Protein AF-A0A2J6R496-F1 (afdb_monomer)

pLDDT: mean 76.43, std 16.52, range [29.8, 94.88]

Solvent-accessible surface area (backbone atoms only — not comparable to full-atom values): 15730 Å² total; per-residue (Å²): 109,70,28,58,54,27,49,41,51,26,70,75,70,68,42,71,65,38,52,53,51,20,52,52,40,45,53,52,49,52,54,51,44,56,56,46,61,76,69,67,43,84,91,48,43,52,61,48,49,53,49,32,50,52,50,29,70,64,41,91,47,53,68,59,23,46,53,26,26,51,50,37,53,49,50,56,60,71,40,57,92,50,48,89,77,37,76,54,48,69,60,34,40,88,77,76,74,94,63,96,78,80,72,79,82,62,79,82,77,67,88,64,64,74,64,59,76,74,37,46,58,62,60,32,54,49,27,52,52,52,32,68,75,39,61,86,93,36,69,65,27,54,48,30,47,54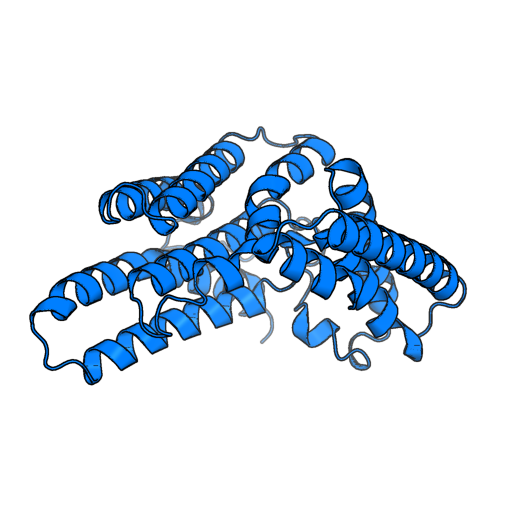,48,29,54,48,40,47,55,64,57,70,52,63,88,87,59,56,69,70,59,59,44,48,63,52,48,73,64,52,65,39,62,64,44,56,56,72,78,41,70,80,49,61,103,75,41,53,67,60,47,46,52,51,30,50,54,37,42,51,43,43,55,48,12,70,78,37,63,86,39,61,55,35,52,28,40,62,54,37,40,52,50,38,53,51,46,53,51,48,55,53,53,49,59,79,70,58,92,52,75,84,55,48,60,59,47,53,51,38,57,61,62,42,53,61,49,51,49,54,38,53,52,50,41,58,75,72,55,63,84,77,120

Radius of gyration: 19.88 Å; Cα contacts (8 Å, |Δi|>4): 252; chains: 1; bounding box: 53×40×53 Å

Sequence (277 aa):
MLGLGTAHLNCLVKLTELERLGARYCQTACIGLQNALVDFSPENSDAVLATSILLGWQARDKITYGKFAQGTAHVLSLMRPWNDESKLIELVGPVPPLSGRMKESLLMYSTISDESLSSLKPLSEALMKLQSELGDGTELRKAAHTFGVYVQNLRDLPPGSPLADQISLLFPVRTFLPMVPSRFLGMGTRDIWALVIMAYFHVILVATAAKFPETATSLFAVKRTEIILRIDNELHSINTKTSDAGKSWELEKGMAMMRLPMLYVVDYRFRYCVLKE

Organism: Hyaloscypha variabilis (strain UAMH 11265 / GT02V1 / F) (NCBI:txid1149755)

Secondary structure (DSSP, 8-state):
-HHHHHHHHHHHH--HHHHHHHHHHHHHHHHHHHHHHHT--HHHHHHHHHHHHHHHHH-SSHHHHHHHHHHHHHHHHHHGGGTTT-HHHHHH-PPPPS-S--SSGGGGS-SS-HHHHHSSHHHHHHHHHHHHHSPTT-HHHHHHHHHHHHHHHHHSSPTT--HHHHHHHHHHHHTTGGGHHHHHTTS-TT-HHHHHHHHHHHHHHHHHHHH-TTSTTSTTHHHHHHHHHHHHHHHHHHHHH---HHHHHHHHHHHHHHHHHHHHHHHHHHHHTGGG-

Foldseek 3Di:
DLLLVLLLVCVVPVDPVSVVVSVVVLVVLVVVLVVCVVVPDLVCLQVNLVSLVVSLLVDPDLVSVLVSFLVNLVSVVVCVVPCVSHPVSVQQDDQPPPDPPLPPPPPPDDPPDPVPLLQLVVLLVLLVVLLVVDDPPQPLNVLSVLLSVLSVCVNPDDPPPDPSVLSNSCPSLSVCVSVLCVSCVPPPPQPLSNLLSLLSSLLSLLSSCVVCSSGSSSTNNVVSLVSLVVSLVSLVVCVVVDPDPVCNVVSVVSNVSSPSSNVSSVVCCVSPVVVPD

Mean predicted aligned error: 9.67 Å

Nearest PDB structures (foldseek):
  8e0m-assembly3_G  TM=5.351E-01  e=1.305E+00  synthetic construct
  8e0m-assembly1_A  TM=5.562E-01  e=6.210E+00  synthetic construct
  8e12-assembly1_C  TM=4.827E-01  e=5.680E+00  synthetic construct

Structure (mmCIF, N/CA/C/O backbone):
data_AF-A0A2J6R496-F1
#
_entry.id   AF-A0A2J6R496-F1
#
loop_
_atom_site.group_PDB
_atom_site.id
_atom_site.type_symbol
_atom_site.label_atom_id
_atom_site.label_alt_id
_atom_site.label_comp_id
_atom_site.label_asym_id
_atom_site.label_entity_id
_atom_site.label_seq_id
_atom_site.pdbx_PDB_ins_code
_atom_site.Cartn_x
_atom_site.Cartn_y
_atom_site.Cartn_z
_atom_site.occupancy
_atom_site.B_iso_o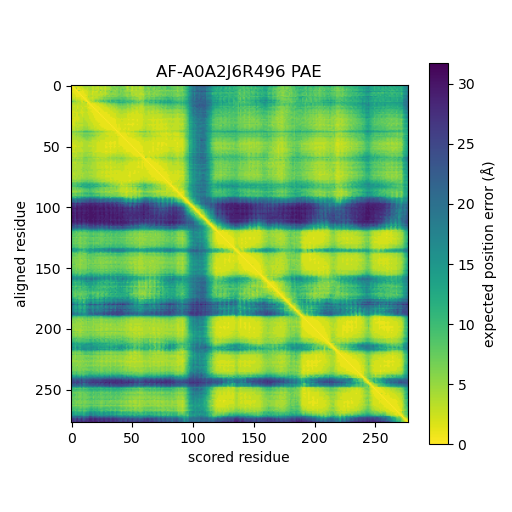r_equiv
_atom_site.auth_seq_id
_atom_site.auth_comp_id
_atom_site.auth_asym_id
_atom_site.auth_atom_id
_atom_site.pdbx_PDB_model_num
ATOM 1 N N . MET A 1 1 ? 13.388 -9.509 -4.519 1.00 75.44 1 MET A N 1
ATOM 2 C CA . MET A 1 1 ? 12.943 -10.332 -3.366 1.00 75.44 1 MET A CA 1
ATOM 3 C C . MET A 1 1 ? 13.825 -10.167 -2.128 1.00 75.44 1 MET A C 1
ATOM 5 O O . MET A 1 1 ? 13.313 -9.681 -1.128 1.00 75.44 1 MET A O 1
ATOM 9 N N . LEU A 1 2 ? 15.128 -10.492 -2.171 1.00 82.94 2 LEU A N 1
ATOM 10 C CA . LEU A 1 2 ? 16.013 -10.403 -0.990 1.00 82.94 2 LEU A CA 1
ATOM 11 C C . LEU A 1 2 ? 16.061 -9.006 -0.356 1.00 82.94 2 LEU A C 1
ATOM 13 O O . LEU A 1 2 ? 15.943 -8.888 0.859 1.00 82.94 2 LEU A O 1
ATOM 17 N N . GLY A 1 3 ? 16.116 -7.947 -1.171 1.00 81.00 3 GLY A N 1
ATOM 18 C CA . GLY A 1 3 ? 16.022 -6.571 -0.676 1.00 81.00 3 GLY A CA 1
ATOM 19 C C . GLY A 1 3 ? 14.771 -6.334 0.182 1.00 81.00 3 GLY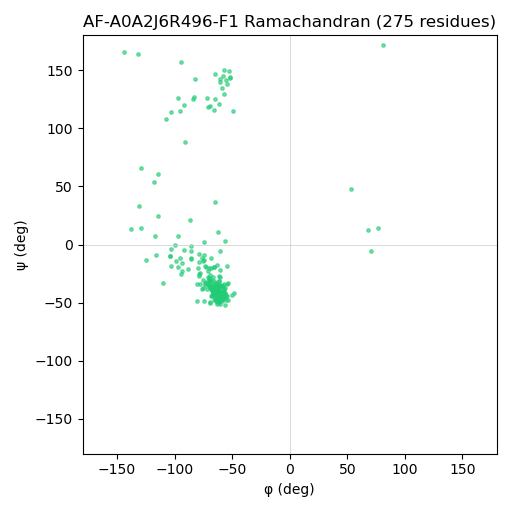 A C 1
ATOM 20 O O . GLY A 1 3 ? 14.875 -5.805 1.289 1.00 81.00 3 GLY A O 1
ATOM 21 N N . LEU A 1 4 ? 13.592 -6.759 -0.288 1.00 76.31 4 LEU A N 1
ATOM 22 C CA . LEU A 1 4 ? 12.337 -6.573 0.447 1.00 76.31 4 LEU A CA 1
ATOM 23 C C . LEU A 1 4 ? 12.355 -7.354 1.768 1.00 76.31 4 LEU A C 1
ATOM 25 O O . LEU A 1 4 ? 11.998 -6.803 2.806 1.00 76.31 4 LEU A O 1
ATOM 29 N N . GLY A 1 5 ? 12.835 -8.602 1.739 1.00 80.88 5 GLY A N 1
ATOM 30 C CA . GLY A 1 5 ? 12.995 -9.426 2.939 1.00 80.88 5 GLY A CA 1
ATOM 31 C C . GLY A 1 5 ? 13.913 -8.774 3.975 1.00 80.88 5 GLY A C 1
ATOM 32 O O . GLY A 1 5 ? 13.553 -8.678 5.145 1.00 80.88 5 GLY A O 1
ATOM 33 N N . THR A 1 6 ? 15.059 -8.234 3.546 1.00 82.31 6 THR A N 1
ATOM 34 C CA . THR A 1 6 ? 15.969 -7.507 4.447 1.00 82.31 6 THR A CA 1
ATOM 35 C C . THR A 1 6 ? 15.358 -6.223 5.001 1.00 82.31 6 THR A C 1
ATOM 37 O O . THR A 1 6 ? 15.543 -5.937 6.178 1.00 82.31 6 THR A O 1
ATOM 40 N N . ALA A 1 7 ? 14.581 -5.475 4.208 1.00 76.06 7 ALA A N 1
ATOM 41 C CA . ALA A 1 7 ? 13.889 -4.277 4.681 1.00 76.06 7 ALA A CA 1
ATOM 42 C C . ALA A 1 7 ? 12.824 -4.615 5.737 1.00 76.06 7 ALA A C 1
ATOM 44 O O . ALA A 1 7 ? 12.727 -3.935 6.758 1.00 76.06 7 ALA A O 1
ATOM 45 N N . HIS A 1 8 ? 12.074 -5.699 5.521 1.00 75.50 8 HIS A N 1
ATOM 46 C CA . HIS A 1 8 ? 11.103 -6.205 6.487 1.00 75.50 8 HIS A CA 1
ATOM 47 C C . HIS A 1 8 ? 11.779 -6.672 7.786 1.00 75.50 8 HIS A C 1
ATOM 49 O O . HIS A 1 8 ? 11.363 -6.293 8.876 1.00 75.50 8 HIS A O 1
ATOM 55 N N . LEU A 1 9 ? 12.869 -7.438 7.698 1.00 79.50 9 LEU A N 1
ATOM 56 C CA . LEU A 1 9 ? 13.628 -7.847 8.884 1.00 79.50 9 LEU A CA 1
ATOM 57 C C . LEU A 1 9 ? 14.254 -6.648 9.607 1.00 79.50 9 LEU A C 1
ATOM 59 O O . LEU A 1 9 ? 14.246 -6.595 10.835 1.00 79.50 9 LEU A O 1
ATOM 63 N N . ASN A 1 10 ? 14.740 -5.648 8.872 1.00 79.12 10 ASN A N 1
ATOM 64 C CA . ASN A 1 10 ? 15.302 -4.447 9.478 1.00 79.12 10 ASN A CA 1
ATOM 65 C C . ASN A 1 10 ? 14.246 -3.617 10.228 1.00 79.12 10 ASN A C 1
ATOM 67 O O . ASN A 1 10 ? 14.559 -3.016 11.250 1.00 79.12 10 ASN A O 1
ATOM 71 N N . CYS A 1 11 ? 12.985 -3.625 9.781 1.00 72.19 11 CYS A N 1
ATOM 72 C CA . CYS A 1 11 ? 11.876 -3.034 10.537 1.00 72.19 11 CYS A CA 1
ATOM 73 C C . CYS A 1 11 ? 11.730 -3.663 11.933 1.00 72.19 11 CYS A C 1
ATOM 75 O O . CYS A 1 11 ? 11.370 -2.967 12.882 1.00 72.19 11 CYS A O 1
ATOM 77 N N . LEU A 1 12 ? 11.984 -4.967 12.050 1.00 72.06 12 LEU A N 1
ATOM 78 C CA . LEU A 1 12 ? 11.840 -5.714 13.296 1.00 72.06 12 LEU A CA 1
ATOM 79 C C . LEU A 1 12 ? 13.047 -5.533 14.217 1.00 72.06 12 LEU A C 1
ATOM 81 O O . LEU A 1 12 ? 12.881 -5.253 15.400 1.00 72.06 12 LEU A O 1
ATOM 85 N N . VAL A 1 13 ? 14.255 -5.692 13.674 1.00 82.88 13 VAL A N 1
ATOM 86 C CA . VAL A 1 13 ? 15.476 -5.831 14.487 1.00 82.88 13 VAL A CA 1
ATOM 87 C C . VAL A 1 13 ? 16.311 -4.546 14.530 1.00 82.88 13 VAL A C 1
ATOM 89 O O . VAL A 1 13 ? 17.121 -4.376 15.434 1.00 82.88 13 VAL A O 1
ATOM 92 N N . LYS A 1 14 ? 16.097 -3.612 13.591 1.00 79.31 14 LYS A N 1
ATOM 93 C CA . LYS A 1 14 ? 16.806 -2.321 13.489 1.00 79.31 14 LYS A CA 1
ATOM 94 C C . LYS A 1 14 ? 18.337 -2.464 13.482 1.00 79.31 14 LYS A C 1
ATOM 96 O O . LYS A 1 14 ? 19.038 -1.761 14.204 1.00 79.31 14 LYS A O 1
ATOM 101 N N . LEU A 1 15 ? 18.855 -3.380 12.661 1.00 86.19 15 LEU A N 1
ATOM 102 C CA . LEU A 1 15 ? 20.292 -3.634 12.531 1.00 86.19 15 LEU A CA 1
ATOM 103 C C . LEU A 1 15 ? 20.876 -2.893 11.327 1.00 86.19 15 LEU A C 1
ATOM 105 O O . LEU A 1 15 ? 20.473 -3.128 10.187 1.00 86.19 15 LEU A O 1
ATOM 109 N N . THR A 1 16 ? 21.919 -2.097 11.559 1.00 87.06 16 THR A N 1
ATOM 110 C CA . THR A 1 16 ? 22.630 -1.348 10.509 1.00 87.06 16 THR A CA 1
ATOM 111 C C . THR A 1 16 ? 23.118 -2.243 9.363 1.00 87.06 16 THR A C 1
ATOM 113 O O . THR A 1 16 ? 23.086 -1.837 8.202 1.00 87.06 16 THR A O 1
ATOM 116 N N . GLU A 1 17 ? 23.511 -3.491 9.641 1.00 88.56 17 GLU A N 1
ATOM 117 C CA . GLU A 1 17 ? 23.962 -4.401 8.578 1.00 88.56 17 GLU A CA 1
ATOM 118 C C . GLU A 1 17 ? 22.836 -4.911 7.681 1.00 88.56 17 GLU A C 1
ATOM 120 O O . GLU A 1 17 ? 23.041 -5.064 6.477 1.00 88.56 17 GLU A O 1
ATOM 125 N N . LEU A 1 18 ? 21.623 -5.096 8.213 1.00 84.88 18 LEU A N 1
ATOM 126 C CA . LEU A 1 18 ? 20.458 -5.411 7.381 1.00 84.88 18 LEU A CA 1
ATOM 127 C C . LEU A 1 18 ? 20.088 -4.229 6.489 1.00 84.88 18 LEU A C 1
ATOM 129 O O . LEU A 1 18 ? 19.666 -4.420 5.348 1.00 84.88 18 LEU A O 1
ATOM 133 N N . GLU A 1 19 ? 20.288 -3.007 6.982 1.00 81.81 19 GLU A N 1
ATOM 134 C CA . GLU A 1 19 ? 20.093 -1.804 6.186 1.00 81.81 19 GLU A CA 1
ATOM 135 C C . GLU A 1 19 ? 21.067 -1.737 4.999 1.00 81.81 19 GLU A C 1
ATOM 137 O O . GLU A 1 19 ? 20.634 -1.519 3.861 1.00 81.81 19 GLU A O 1
ATOM 142 N N . ARG A 1 20 ? 22.364 -1.970 5.246 1.00 86.00 20 ARG A N 1
ATOM 143 C CA . ARG A 1 20 ? 23.395 -2.002 4.195 1.00 86.00 20 ARG A CA 1
ATOM 144 C C . ARG A 1 20 ? 23.158 -3.128 3.197 1.00 86.00 20 ARG A C 1
ATOM 146 O O . ARG A 1 20 ? 23.249 -2.913 1.988 1.00 86.00 20 ARG A O 1
ATOM 153 N N . LEU A 1 21 ? 22.818 -4.316 3.689 1.00 89.44 21 LEU A N 1
ATOM 154 C CA . LEU A 1 21 ? 22.539 -5.474 2.849 1.00 89.44 21 LEU A CA 1
ATOM 155 C C . LEU A 1 21 ? 21.319 -5.230 1.949 1.00 89.44 21 LEU A C 1
ATOM 157 O O . LEU A 1 21 ? 21.369 -5.502 0.749 1.00 89.44 21 LEU A O 1
ATOM 161 N N . GLY A 1 22 ? 20.257 -4.636 2.499 1.00 86.81 22 GLY A N 1
ATOM 162 C CA . GLY A 1 22 ? 19.084 -4.243 1.725 1.00 86.81 22 GLY A CA 1
ATOM 163 C C . GLY A 1 22 ? 19.410 -3.224 0.638 1.00 86.81 22 GLY A C 1
ATOM 164 O O . GLY A 1 22 ? 18.983 -3.401 -0.502 1.00 86.81 22 GLY A O 1
ATOM 165 N N . ALA A 1 23 ? 20.225 -2.210 0.948 1.00 84.94 23 ALA A N 1
ATOM 166 C CA . ALA A 1 23 ? 20.679 -1.235 -0.044 1.00 84.94 23 ALA A CA 1
ATOM 167 C C . ALA A 1 23 ? 21.465 -1.898 -1.191 1.00 84.94 23 ALA A C 1
ATOM 169 O O . ALA A 1 23 ? 21.205 -1.609 -2.361 1.00 84.94 23 ALA A O 1
ATOM 170 N N . ARG A 1 24 ? 22.358 -2.846 -0.878 1.00 90.56 24 ARG A N 1
ATOM 171 C CA . ARG A 1 24 ? 23.130 -3.600 -1.881 1.00 90.56 24 ARG A CA 1
ATOM 172 C C . ARG A 1 24 ? 22.237 -4.443 -2.794 1.00 90.56 24 ARG A C 1
ATOM 174 O O . ARG A 1 24 ? 22.443 -4.465 -4.011 1.00 90.56 24 ARG A O 1
ATOM 181 N N . TYR A 1 25 ? 21.226 -5.115 -2.240 1.00 91.56 25 TYR A N 1
ATOM 182 C CA . TYR A 1 25 ? 20.263 -5.863 -3.051 1.00 91.56 25 TYR A CA 1
ATOM 183 C C . TYR A 1 25 ? 19.410 -4.951 -3.931 1.00 91.56 25 TYR A C 1
ATOM 185 O O . TYR A 1 25 ? 19.176 -5.298 -5.087 1.00 91.56 25 TYR A O 1
ATOM 193 N N . CYS A 1 26 ? 18.991 -3.784 -3.432 1.00 88.06 26 CYS A N 1
ATOM 194 C CA . CYS A 1 26 ? 18.292 -2.794 -4.253 1.00 88.06 26 CYS A CA 1
ATOM 195 C C . CYS A 1 26 ? 19.165 -2.324 -5.420 1.00 88.06 26 CYS A C 1
ATOM 197 O O . CYS A 1 26 ? 18.698 -2.314 -6.551 1.00 88.06 26 CYS A O 1
ATOM 199 N N . GLN A 1 27 ? 20.440 -2.005 -5.177 1.00 90.31 27 GLN A N 1
ATOM 200 C CA . GLN A 1 27 ? 21.363 -1.595 -6.238 1.00 90.31 27 GLN A CA 1
ATOM 201 C C . GLN A 1 27 ? 21.529 -2.685 -7.305 1.00 90.31 27 GLN A C 1
ATOM 203 O O . GLN A 1 27 ? 21.443 -2.402 -8.497 1.00 90.31 27 GLN A O 1
ATOM 208 N N . THR A 1 28 ? 21.715 -3.934 -6.876 1.00 94.62 28 THR A N 1
ATOM 209 C CA . THR A 1 28 ? 21.844 -5.081 -7.789 1.00 94.62 28 THR A CA 1
ATOM 210 C C . THR A 1 28 ? 20.578 -5.262 -8.628 1.00 94.62 28 THR A C 1
ATOM 212 O O . THR A 1 28 ? 20.658 -5.452 -9.838 1.00 94.62 28 THR A O 1
ATOM 215 N N . ALA A 1 29 ? 19.403 -5.144 -8.004 1.00 94.00 29 ALA A N 1
ATOM 216 C CA . ALA A 1 29 ? 18.123 -5.223 -8.697 1.00 94.00 29 ALA A CA 1
ATOM 217 C C . ALA A 1 29 ? 17.904 -4.053 -9.672 1.00 94.00 29 ALA A C 1
ATOM 219 O O . ALA A 1 29 ? 17.370 -4.280 -10.750 1.00 94.00 29 ALA A O 1
ATOM 220 N N . CYS A 1 30 ? 18.351 -2.832 -9.352 1.00 91.88 30 CYS A N 1
ATOM 221 C CA . CYS A 1 30 ? 18.297 -1.696 -10.280 1.00 91.88 30 CYS A CA 1
ATOM 222 C C . CYS A 1 30 ? 19.129 -1.947 -11.543 1.00 91.88 30 CYS A C 1
ATOM 224 O O . CYS A 1 30 ? 18.650 -1.692 -12.643 1.00 91.88 30 CYS A O 1
ATOM 226 N N . ILE A 1 31 ? 20.354 -2.462 -11.390 1.00 94.19 31 ILE A N 1
ATOM 227 C CA . ILE A 1 31 ? 21.229 -2.794 -12.525 1.00 94.19 31 ILE A CA 1
ATOM 228 C C . ILE A 1 31 ? 20.602 -3.917 -13.358 1.00 94.19 31 ILE A C 1
ATOM 230 O O . ILE A 1 31 ? 20.511 -3.808 -14.577 1.00 94.19 31 ILE A O 1
ATOM 234 N N . GLY A 1 32 ? 20.113 -4.973 -12.700 1.00 94.62 32 GLY A N 1
ATOM 235 C CA . GLY A 1 32 ? 19.423 -6.073 -13.374 1.00 94.62 32 GLY A CA 1
ATOM 236 C C . GLY A 1 32 ? 18.186 -5.608 -14.145 1.00 94.62 32 GLY A C 1
ATOM 237 O O . GLY A 1 32 ? 17.998 -6.015 -15.285 1.00 94.62 32 GLY A O 1
ATOM 238 N N . LEU A 1 33 ? 17.389 -4.708 -13.559 1.00 94.88 33 LEU A N 1
ATOM 239 C CA . LEU A 1 33 ? 16.227 -4.111 -14.214 1.00 94.88 33 LEU A CA 1
ATOM 240 C C . LEU A 1 33 ? 16.631 -3.305 -15.453 1.00 94.88 33 LEU A C 1
ATOM 242 O O . LEU A 1 33 ? 16.021 -3.469 -16.501 1.00 94.88 33 LEU A O 1
ATOM 246 N N . GLN A 1 34 ? 17.664 -2.463 -15.353 1.00 93.56 34 GLN A N 1
ATOM 247 C CA . GLN A 1 34 ? 18.156 -1.683 -16.493 1.00 93.56 34 GLN A CA 1
ATOM 248 C C . GLN A 1 34 ? 18.628 -2.581 -17.638 1.00 93.56 34 GLN A C 1
ATOM 250 O O . GLN A 1 34 ? 18.274 -2.327 -18.782 1.00 93.56 34 GLN A O 1
ATOM 255 N N . ASN A 1 35 ? 19.364 -3.650 -17.331 1.00 94.44 35 ASN A N 1
ATOM 256 C CA . ASN A 1 35 ? 19.830 -4.598 -18.343 1.00 94.44 35 ASN A CA 1
ATOM 257 C C . ASN A 1 35 ? 18.667 -5.365 -18.989 1.00 94.44 35 ASN A C 1
ATOM 259 O O . ASN A 1 35 ? 18.632 -5.501 -20.206 1.00 94.44 35 ASN A O 1
ATOM 263 N N . ALA A 1 36 ? 17.699 -5.829 -18.194 1.00 94.69 36 ALA A N 1
ATOM 264 C CA . ALA A 1 36 ? 16.535 -6.555 -18.702 1.00 94.69 36 ALA A CA 1
ATOM 265 C C . ALA A 1 36 ? 15.614 -5.677 -19.568 1.00 94.69 36 ALA A C 1
ATOM 267 O O . ALA A 1 36 ? 14.952 -6.184 -20.464 1.00 94.69 36 ALA A O 1
ATOM 268 N N . LEU A 1 37 ? 15.590 -4.360 -19.334 1.00 93.50 37 LEU A N 1
ATOM 269 C CA . LEU A 1 37 ? 14.845 -3.416 -20.171 1.00 93.50 37 LEU A CA 1
ATOM 270 C C . LEU A 1 37 ? 15.465 -3.217 -21.564 1.00 93.50 37 LEU A C 1
ATOM 272 O O . LEU A 1 37 ? 14.749 -2.806 -22.471 1.00 93.50 37 LEU A O 1
ATOM 276 N N . VAL A 1 38 ? 16.767 -3.483 -21.745 1.00 93.56 38 VAL A N 1
ATOM 277 C CA . VAL A 1 38 ? 17.427 -3.392 -23.064 1.00 93.56 38 VAL A CA 1
ATOM 278 C C . VAL A 1 38 ? 16.953 -4.507 -23.997 1.00 93.56 38 VAL A C 1
ATOM 280 O O . VAL A 1 38 ? 16.798 -4.271 -25.190 1.00 93.56 38 VAL A O 1
ATOM 283 N N . ASP A 1 39 ? 16.697 -5.692 -23.445 1.00 92.81 39 ASP A N 1
ATOM 284 C CA . ASP A 1 39 ? 16.220 -6.878 -24.164 1.00 92.81 39 ASP A CA 1
ATOM 285 C C . ASP A 1 39 ? 14.835 -7.285 -23.638 1.00 92.81 39 ASP A C 1
ATOM 287 O O . ASP A 1 39 ? 14.627 -8.383 -23.126 1.00 92.81 39 ASP A O 1
ATOM 291 N N . PHE A 1 40 ? 13.900 -6.332 -23.635 1.00 94.69 40 PHE A N 1
ATOM 292 C CA . PHE A 1 40 ? 12.565 -6.540 -23.077 1.00 94.69 40 PHE A CA 1
ATOM 293 C C . PHE A 1 40 ? 11.730 -7.470 -23.966 1.00 94.69 40 PHE A C 1
ATOM 295 O O . PHE A 1 40 ? 11.545 -7.198 -25.153 1.00 94.69 40 PHE A O 1
ATOM 302 N N . SER A 1 41 ? 11.190 -8.540 -23.380 1.00 93.81 41 SER A N 1
ATOM 303 C CA . SER A 1 41 ? 10.491 -9.610 -24.097 1.00 93.81 41 SER A CA 1
ATOM 304 C C . SER A 1 41 ? 9.309 -10.156 -23.275 1.00 93.81 41 SER A C 1
ATOM 306 O O . SER A 1 41 ? 9.238 -9.898 -22.066 1.00 93.81 41 SER A O 1
ATOM 308 N N . PRO A 1 42 ? 8.377 -10.923 -23.875 1.00 91.69 42 PRO A N 1
ATOM 309 C CA . PRO A 1 42 ? 7.281 -11.529 -23.117 1.00 91.69 42 PRO A CA 1
ATOM 310 C C . PRO A 1 42 ? 7.788 -12.501 -22.036 1.00 91.69 42 PRO A C 1
ATOM 312 O O . PRO A 1 42 ? 7.214 -12.600 -20.955 1.00 91.69 42 PRO A O 1
ATOM 315 N N . GLU A 1 43 ? 8.920 -13.174 -22.261 1.00 92.50 43 GLU A N 1
ATOM 316 C CA . GLU A 1 43 ? 9.481 -14.139 -21.310 1.00 92.50 43 GLU A CA 1
ATOM 317 C C . GLU A 1 43 ? 10.021 -13.473 -20.037 1.00 92.50 43 GLU A C 1
ATOM 319 O O . GLU A 1 43 ? 9.998 -14.075 -18.959 1.00 92.50 43 GLU A O 1
ATOM 324 N N . ASN A 1 44 ? 10.520 -12.235 -20.140 1.00 93.62 44 ASN A N 1
ATOM 325 C CA . ASN A 1 44 ? 11.073 -11.497 -19.003 1.00 93.62 44 ASN A CA 1
ATOM 326 C C . ASN A 1 44 ? 10.139 -10.413 -18.445 1.00 93.62 44 ASN A C 1
ATOM 328 O O . ASN A 1 44 ? 10.446 -9.827 -17.399 1.00 93.62 44 ASN A O 1
ATOM 332 N N . SER A 1 45 ? 8.983 -10.183 -19.075 1.00 92.50 45 SER A N 1
ATOM 333 C CA . SER A 1 45 ? 8.099 -9.066 -18.749 1.00 92.50 45 SER A CA 1
ATOM 334 C C . SER A 1 45 ? 7.599 -9.094 -17.308 1.00 92.50 45 SER A C 1
ATOM 336 O O . SER A 1 45 ? 7.605 -8.067 -16.627 1.00 92.50 45 SER A O 1
ATOM 338 N N . ASP A 1 46 ? 7.238 -10.275 -16.800 1.00 92.62 46 ASP A N 1
ATOM 339 C CA . ASP A 1 46 ? 6.786 -10.440 -15.416 1.00 92.62 46 ASP A CA 1
ATOM 340 C C . ASP A 1 46 ? 7.914 -10.147 -14.419 1.00 92.62 46 ASP A C 1
ATOM 342 O O . ASP A 1 46 ? 7.716 -9.466 -13.410 1.00 92.62 46 ASP A O 1
ATOM 346 N N . ALA A 1 47 ? 9.133 -10.604 -14.710 1.00 93.25 47 ALA A N 1
ATOM 347 C CA . ALA A 1 47 ? 10.284 -10.338 -13.854 1.00 93.25 47 ALA A CA 1
ATOM 348 C C . ALA A 1 47 ? 10.611 -8.837 -13.802 1.00 93.25 47 ALA A C 1
ATOM 350 O O . ALA A 1 47 ? 10.877 -8.297 -12.721 1.00 93.25 47 ALA A O 1
ATOM 351 N N . VAL A 1 48 ? 10.545 -8.154 -14.948 1.00 94.06 48 VAL A N 1
ATOM 352 C CA . VAL A 1 48 ? 10.746 -6.704 -15.071 1.00 94.06 48 VAL A CA 1
ATOM 353 C C . VAL A 1 48 ? 9.659 -5.942 -14.312 1.00 94.06 48 VAL A C 1
ATOM 355 O O . VAL A 1 48 ? 9.978 -5.087 -13.479 1.00 94.06 48 VAL A O 1
ATOM 358 N N . LEU A 1 49 ? 8.385 -6.292 -14.519 1.00 90.94 49 LEU A N 1
ATOM 359 C CA . LEU A 1 49 ? 7.250 -5.661 -13.848 1.00 90.94 49 LEU A CA 1
ATOM 360 C C . LEU A 1 49 ? 7.324 -5.831 -12.325 1.00 90.94 49 LEU A C 1
ATOM 362 O O . LEU A 1 49 ? 7.266 -4.841 -11.589 1.00 90.94 49 LEU A O 1
ATOM 366 N N . ALA A 1 50 ? 7.516 -7.063 -11.842 1.00 90.62 50 ALA A N 1
ATOM 367 C CA . ALA A 1 50 ? 7.668 -7.339 -10.415 1.00 90.62 50 ALA A CA 1
ATOM 368 C C . ALA A 1 50 ? 8.833 -6.550 -9.815 1.00 90.62 50 ALA A C 1
ATOM 370 O O . ALA A 1 50 ? 8.693 -5.944 -8.752 1.00 90.62 50 ALA A O 1
ATOM 371 N N . THR A 1 51 ? 9.983 -6.530 -10.491 1.00 92.19 51 THR A N 1
ATOM 372 C CA . THR A 1 51 ? 11.173 -5.830 -9.998 1.00 92.19 51 THR A CA 1
ATOM 373 C C . THR A 1 51 ? 10.938 -4.323 -9.914 1.00 92.19 51 THR A C 1
ATOM 375 O O . THR A 1 51 ? 11.274 -3.721 -8.893 1.00 92.19 51 THR A O 1
ATOM 378 N N . SER A 1 52 ? 10.299 -3.722 -10.921 1.00 90.25 52 SER A N 1
ATOM 379 C CA . SER A 1 52 ? 9.947 -2.297 -10.930 1.00 90.25 52 SER A CA 1
ATOM 380 C C . SER A 1 52 ? 9.008 -1.917 -9.775 1.00 90.25 52 SER A C 1
ATOM 382 O O . SER A 1 52 ? 9.272 -0.955 -9.046 1.00 90.25 52 SER A O 1
ATOM 384 N N . ILE A 1 53 ? 7.957 -2.712 -9.537 1.00 85.69 53 ILE A N 1
ATOM 385 C CA . ILE A 1 53 ? 7.014 -2.506 -8.425 1.00 85.69 53 ILE A CA 1
ATOM 386 C C . ILE A 1 53 ? 7.729 -2.624 -7.073 1.00 85.69 53 ILE A C 1
ATOM 388 O O . ILE A 1 53 ? 7.591 -1.749 -6.212 1.00 85.69 53 ILE A O 1
ATOM 392 N N . LEU A 1 54 ? 8.518 -3.687 -6.887 1.00 86.12 54 LEU A N 1
ATOM 393 C CA . LEU A 1 54 ? 9.235 -3.948 -5.638 1.00 86.12 54 LEU A CA 1
ATOM 394 C C . LEU A 1 54 ? 10.239 -2.837 -5.315 1.00 86.12 54 LEU A C 1
ATOM 396 O O . LEU A 1 54 ? 10.276 -2.361 -4.181 1.00 86.12 54 LEU A O 1
ATOM 400 N N . LEU A 1 55 ? 11.017 -2.383 -6.299 1.00 87.31 55 LEU A N 1
ATOM 401 C CA . LEU A 1 55 ? 11.947 -1.267 -6.117 1.00 87.31 55 LEU A CA 1
ATOM 402 C C . LEU A 1 55 ? 11.213 0.040 -5.790 1.00 87.31 55 LEU A C 1
ATOM 404 O O . LEU A 1 55 ? 11.655 0.786 -4.913 1.00 87.31 55 LEU A O 1
ATOM 408 N N . GLY A 1 56 ? 10.048 0.276 -6.401 1.00 83.25 56 GLY A N 1
ATOM 409 C CA . GLY A 1 56 ? 9.159 1.377 -6.031 1.00 83.25 56 GLY A CA 1
ATOM 410 C C . GLY A 1 56 ? 8.731 1.317 -4.561 1.00 83.25 56 GLY A C 1
ATOM 411 O O . GLY A 1 56 ? 8.820 2.315 -3.841 1.00 83.25 56 GLY A O 1
ATOM 412 N N . TRP A 1 57 ? 8.335 0.147 -4.056 1.00 80.06 57 TRP A N 1
ATOM 413 C CA . TRP A 1 57 ? 8.007 -0.023 -2.633 1.00 80.06 57 TRP A CA 1
ATOM 414 C C . TRP A 1 57 ? 9.202 0.217 -1.710 1.00 80.06 57 TRP A C 1
ATOM 416 O O . TRP A 1 57 ? 9.028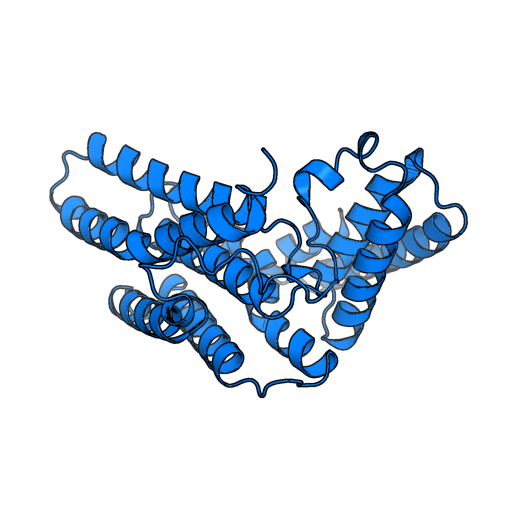 0.754 -0.617 1.00 80.06 57 TRP A O 1
ATOM 426 N N . GLN A 1 58 ? 10.410 -0.125 -2.154 1.00 80.94 58 GLN A N 1
ATOM 427 C CA . GLN A 1 58 ? 11.634 0.024 -1.369 1.00 80.94 58 GLN A CA 1
ATOM 428 C C . GLN A 1 58 ? 12.298 1.406 -1.461 1.00 80.94 58 GLN A C 1
ATOM 430 O O . GLN A 1 58 ? 13.210 1.682 -0.678 1.00 80.94 58 GLN A O 1
ATOM 435 N N . ALA A 1 59 ? 11.883 2.275 -2.389 1.00 81.62 59 ALA A N 1
ATOM 436 C CA . ALA A 1 59 ? 12.466 3.610 -2.530 1.00 81.62 59 ALA A CA 1
ATOM 437 C C . ALA A 1 59 ? 12.391 4.384 -1.199 1.00 81.62 59 ALA A C 1
ATOM 439 O O . ALA A 1 59 ? 11.406 4.277 -0.477 1.00 81.62 59 ALA A O 1
ATOM 440 N N . ARG A 1 60 ? 13.404 5.167 -0.830 1.00 77.38 60 ARG A N 1
ATOM 441 C CA . ARG A 1 60 ? 13.429 5.857 0.482 1.00 77.38 60 ARG A CA 1
ATOM 442 C C . ARG A 1 60 ? 12.986 7.307 0.420 1.00 77.38 60 ARG A C 1
ATOM 444 O O . ARG A 1 60 ? 12.674 7.897 1.445 1.00 77.38 60 ARG A O 1
ATOM 451 N N . ASP A 1 61 ? 12.913 7.847 -0.782 1.00 78.06 61 ASP A N 1
ATOM 452 C CA . ASP A 1 61 ? 12.528 9.216 -1.050 1.00 78.06 61 ASP A CA 1
ATOM 453 C C . ASP A 1 61 ? 11.476 9.273 -2.162 1.00 78.06 61 ASP A C 1
ATOM 455 O O . ASP A 1 61 ? 11.229 8.316 -2.906 1.00 78.06 61 ASP A O 1
ATOM 459 N N . LYS A 1 62 ? 10.833 10.431 -2.237 1.00 72.75 62 LYS A N 1
ATOM 460 C CA . LYS A 1 62 ? 9.701 10.705 -3.118 1.00 72.75 62 LYS A CA 1
ATOM 461 C C . LYS A 1 62 ? 10.121 10.745 -4.592 1.00 72.75 62 LYS A C 1
ATOM 463 O O . LYS A 1 62 ? 9.368 10.294 -5.448 1.00 72.75 62 LYS A O 1
ATOM 468 N N . ILE A 1 63 ? 11.329 11.233 -4.886 1.00 78.19 63 ILE A N 1
ATOM 469 C CA . ILE A 1 63 ? 11.841 11.375 -6.256 1.00 78.19 63 ILE A CA 1
ATOM 470 C C . ILE A 1 63 ? 12.108 9.989 -6.845 1.00 78.19 63 ILE A C 1
ATOM 472 O O . ILE A 1 63 ? 11.632 9.668 -7.933 1.00 78.19 63 ILE A O 1
ATOM 476 N N . THR A 1 64 ? 12.826 9.143 -6.108 1.00 81.94 64 THR A N 1
ATOM 477 C CA . THR A 1 64 ? 13.126 7.767 -6.513 1.00 81.94 64 THR A CA 1
ATOM 478 C C . THR A 1 64 ? 11.849 6.948 -6.679 1.00 81.94 64 THR A C 1
ATOM 480 O O . THR A 1 64 ? 11.708 6.233 -7.670 1.00 81.94 64 THR A O 1
ATOM 483 N N . TYR A 1 65 ? 10.881 7.091 -5.766 1.00 80.44 65 TYR A N 1
ATOM 484 C CA . TYR A 1 65 ? 9.570 6.460 -5.925 1.00 80.44 65 TYR A CA 1
ATOM 485 C C . TYR A 1 65 ? 8.881 6.904 -7.220 1.00 80.44 65 TYR A C 1
ATOM 487 O O . TYR A 1 65 ? 8.390 6.060 -7.963 1.00 80.44 65 TYR A O 1
ATOM 495 N N . GLY A 1 66 ? 8.872 8.208 -7.512 1.00 75.81 66 GLY A N 1
ATOM 496 C CA . GLY A 1 66 ? 8.263 8.748 -8.726 1.00 75.81 66 GLY A CA 1
ATOM 497 C C . GLY A 1 66 ? 8.833 8.146 -10.003 1.00 75.81 66 GLY A C 1
ATOM 498 O O . GLY A 1 66 ? 8.075 7.735 -10.879 1.00 75.81 66 GLY A O 1
ATOM 499 N N . LYS A 1 67 ? 10.162 8.003 -10.068 1.00 81.56 67 LYS A N 1
ATOM 500 C CA . LYS A 1 67 ? 10.848 7.346 -11.189 1.00 81.56 67 LYS A CA 1
ATOM 501 C C . LYS A 1 67 ? 10.399 5.894 -11.363 1.00 81.56 67 LYS A C 1
ATOM 503 O O . LYS A 1 67 ? 10.099 5.486 -12.479 1.00 81.56 67 LYS A O 1
ATOM 508 N N . PHE A 1 68 ? 10.300 5.125 -10.276 1.00 85.00 68 PHE A N 1
ATOM 509 C CA . PHE A 1 68 ? 9.809 3.744 -10.347 1.00 85.00 68 PHE A CA 1
ATOM 510 C C . PHE A 1 68 ? 8.321 3.656 -10.683 1.00 85.00 68 PHE A C 1
ATOM 512 O O . PHE A 1 68 ? 7.924 2.755 -11.415 1.00 85.00 68 PHE A O 1
ATOM 519 N N . ALA A 1 69 ? 7.490 4.578 -10.194 1.00 77.69 69 ALA A N 1
ATOM 520 C CA . ALA A 1 69 ? 6.072 4.618 -10.540 1.00 77.69 69 ALA A CA 1
ATOM 521 C C . ALA A 1 69 ? 5.879 4.872 -12.044 1.00 77.69 69 ALA A C 1
ATOM 523 O O . ALA A 1 69 ? 5.160 4.121 -12.699 1.00 77.69 69 ALA A O 1
ATOM 524 N N . GLN A 1 70 ? 6.590 5.858 -12.602 1.00 76.88 70 GLN A N 1
ATOM 525 C CA . GLN A 1 70 ? 6.591 6.142 -14.040 1.00 76.88 70 GLN A CA 1
ATOM 526 C C . GLN A 1 70 ? 7.159 4.977 -14.857 1.00 76.88 70 GLN A C 1
ATOM 528 O O . GLN A 1 70 ? 6.546 4.559 -15.835 1.00 76.88 70 GLN A O 1
A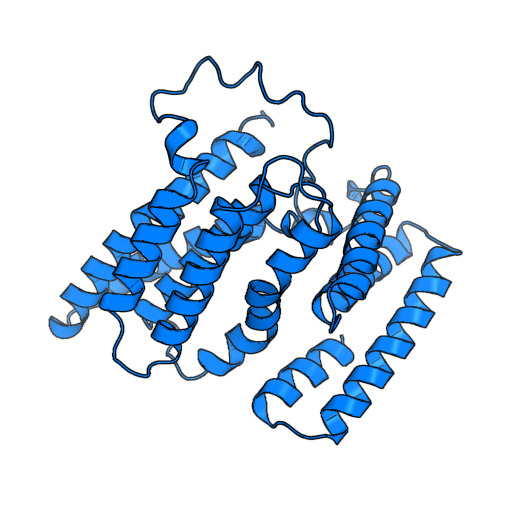TOM 533 N N . GLY A 1 71 ? 8.292 4.407 -14.433 1.00 82.56 71 GLY A N 1
ATOM 534 C CA . GLY A 1 71 ? 8.891 3.240 -15.084 1.00 82.56 71 GLY A CA 1
ATOM 535 C C . GLY A 1 71 ? 7.952 2.033 -15.093 1.00 82.56 71 GLY A C 1
ATOM 536 O O . GLY A 1 71 ? 7.800 1.380 -16.118 1.00 82.56 71 GLY A O 1
ATOM 537 N N . THR A 1 72 ? 7.239 1.791 -13.992 1.00 86.00 72 THR A N 1
ATOM 538 C CA . THR A 1 72 ? 6.240 0.716 -13.893 1.00 86.00 72 THR A CA 1
ATOM 539 C C . THR A 1 72 ? 5.069 0.954 -14.846 1.00 86.00 72 THR A C 1
ATOM 541 O O . THR A 1 72 ? 4.659 0.032 -15.546 1.00 86.00 72 THR A O 1
ATOM 544 N N . ALA A 1 73 ? 4.548 2.184 -14.914 1.00 79.44 73 ALA A N 1
ATOM 545 C CA . ALA A 1 73 ? 3.493 2.541 -15.862 1.00 79.44 73 ALA A CA 1
ATOM 546 C C . ALA A 1 73 ? 3.951 2.354 -17.320 1.00 79.44 73 ALA A C 1
ATOM 548 O O . ALA A 1 73 ? 3.191 1.857 -18.150 1.00 79.44 73 ALA A O 1
ATOM 549 N N . HIS A 1 74 ? 5.207 2.692 -17.621 1.00 82.56 74 HIS A N 1
ATOM 550 C CA . HIS A 1 74 ? 5.789 2.480 -18.940 1.00 82.56 74 HIS A CA 1
ATOM 551 C C . HIS A 1 74 ? 5.924 0.990 -19.280 1.00 82.56 74 HIS A C 1
ATOM 553 O O . HIS A 1 74 ? 5.457 0.576 -20.339 1.00 82.56 74 HIS A O 1
ATOM 559 N N . VAL A 1 75 ? 6.456 0.169 -18.370 1.00 88.19 75 VAL A N 1
ATOM 560 C CA . VAL A 1 75 ? 6.527 -1.293 -18.544 1.00 88.19 75 VAL A CA 1
ATOM 561 C C . VAL A 1 75 ? 5.137 -1.872 -18.809 1.00 88.19 75 VAL A C 1
ATOM 563 O O . VAL A 1 75 ? 4.956 -2.580 -19.791 1.00 88.19 75 VAL A O 1
ATOM 566 N N . LEU A 1 76 ? 4.125 -1.496 -18.021 1.00 85.62 76 LEU A N 1
ATOM 567 C CA . LEU A 1 76 ? 2.739 -1.929 -18.248 1.00 85.62 76 LEU A CA 1
ATOM 568 C C . LEU A 1 76 ? 2.202 -1.507 -19.622 1.00 85.62 76 LEU A C 1
ATOM 570 O O . LEU A 1 76 ? 1.426 -2.239 -20.229 1.00 85.62 76 LEU A O 1
ATOM 574 N N . SER A 1 77 ? 2.601 -0.337 -20.131 1.00 83.75 77 SER A N 1
ATOM 575 C CA . SER A 1 77 ? 2.212 0.098 -21.476 1.00 83.75 77 SER A CA 1
ATOM 576 C C . SER A 1 77 ? 2.861 -0.744 -22.578 1.00 83.75 77 SER A C 1
ATOM 578 O O . SER A 1 77 ? 2.181 -1.076 -23.547 1.00 83.75 77 SER A O 1
ATOM 580 N N . LEU A 1 78 ? 4.128 -1.137 -22.398 1.00 87.12 78 LEU A N 1
ATOM 581 C CA . LEU A 1 78 ? 4.849 -2.025 -23.311 1.00 87.12 78 LEU A CA 1
ATOM 582 C C . LEU A 1 78 ? 4.309 -3.453 -23.258 1.00 87.12 78 LEU A C 1
ATOM 584 O O . LEU A 1 78 ? 4.337 -4.139 -24.270 1.00 87.12 78 LEU A O 1
ATOM 588 N N . MET A 1 79 ? 3.786 -3.881 -22.105 1.00 89.25 79 MET A N 1
ATOM 589 C CA . MET A 1 79 ? 3.226 -5.222 -21.936 1.00 89.25 79 MET A CA 1
ATOM 590 C C . MET A 1 79 ? 1.863 -5.430 -22.597 1.00 89.25 79 MET A C 1
ATOM 592 O O . MET A 1 79 ? 1.439 -6.570 -22.759 1.00 89.25 79 MET A O 1
ATOM 596 N N . ARG A 1 80 ? 1.182 -4.352 -23.010 1.00 85.62 80 ARG A N 1
ATOM 597 C CA . ARG A 1 80 ? -0.174 -4.420 -23.582 1.00 85.62 80 ARG A CA 1
ATOM 598 C C . ARG A 1 80 ? -0.376 -5.473 -24.680 1.00 85.62 80 ARG A C 1
ATOM 600 O O . ARG A 1 80 ? -1.437 -6.093 -24.649 1.00 85.62 80 ARG A O 1
ATOM 607 N N . PRO A 1 81 ? 0.553 -5.672 -25.637 1.00 87.75 81 PRO A N 1
ATOM 608 C CA . PRO A 1 81 ? 0.378 -6.644 -26.716 1.00 87.75 81 PRO A CA 1
ATOM 609 C C . PRO A 1 81 ? 0.347 -8.109 -26.264 1.00 87.75 81 PRO A C 1
ATOM 611 O O . PRO A 1 81 ? -0.139 -8.934 -27.023 1.00 87.75 81 PRO A O 1
ATOM 614 N N . TRP A 1 82 ? 0.854 -8.417 -25.068 1.00 86.31 82 TRP A N 1
ATOM 615 C CA . TRP A 1 82 ? 0.993 -9.777 -24.531 1.00 86.31 82 TRP A CA 1
ATOM 616 C C . TRP A 1 82 ? 0.434 -9.882 -23.102 1.00 86.31 82 TRP A C 1
ATOM 618 O O . TRP A 1 82 ? 0.946 -10.603 -22.244 1.00 86.31 82 TRP A O 1
ATOM 628 N N . ASN A 1 83 ? -0.615 -9.106 -22.807 1.00 82.69 83 ASN A N 1
ATOM 629 C CA . ASN A 1 83 ? -1.243 -9.075 -21.483 1.00 82.69 83 ASN A CA 1
ATOM 630 C C . ASN A 1 83 ? -1.725 -10.460 -21.019 1.00 82.69 83 ASN A C 1
ATOM 632 O O . ASN A 1 83 ? -1.715 -10.755 -19.829 1.00 82.69 83 ASN A O 1
ATOM 636 N N . ASP A 1 84 ? -2.173 -11.267 -21.968 1.00 83.25 84 ASP A N 1
ATOM 637 C CA . ASP A 1 84 ? -2.693 -12.622 -21.841 1.00 83.25 84 ASP A CA 1
ATOM 638 C C . ASP A 1 84 ? -1.609 -13.672 -21.548 1.00 83.25 84 ASP A C 1
ATOM 640 O O . ASP A 1 84 ? -1.914 -14.725 -20.991 1.00 83.25 84 ASP A O 1
ATOM 644 N N . GLU A 1 85 ? -0.341 -13.366 -21.828 1.00 85.50 85 GLU A N 1
ATOM 645 C CA . GLU A 1 85 ? 0.800 -14.234 -21.506 1.00 85.50 85 GLU A CA 1
ATOM 646 C C . GLU A 1 85 ? 1.354 -13.977 -20.090 1.00 85.50 85 GLU A C 1
ATOM 648 O O . GLU A 1 85 ? 2.001 -14.838 -19.486 1.00 85.50 85 GLU A O 1
ATOM 653 N N . SER A 1 86 ? 1.075 -12.796 -19.530 1.00 83.81 86 SER A N 1
ATOM 654 C CA . SER A 1 86 ? 1.564 -12.356 -18.221 1.00 83.81 86 SER A CA 1
ATOM 655 C C . SER A 1 86 ? 0.693 -12.864 -17.072 1.00 83.81 86 SER A C 1
ATOM 657 O O . SER A 1 86 ? -0.495 -12.552 -16.968 1.00 83.81 86 SER A O 1
ATOM 659 N N . LYS A 1 87 ? 1.313 -13.546 -16.103 1.00 84.56 87 LYS A N 1
ATOM 660 C CA . LYS A 1 87 ? 0.631 -13.973 -14.867 1.00 84.56 87 LYS A CA 1
ATOM 661 C C . LYS A 1 87 ? 0.489 -12.827 -13.870 1.00 84.56 87 LYS A C 1
ATOM 663 O O . LYS A 1 87 ? -0.390 -12.841 -13.010 1.00 84.56 87 LYS A O 1
ATOM 668 N N . LEU A 1 88 ? 1.377 -11.834 -13.942 1.00 83.31 88 LEU A N 1
ATOM 669 C CA . LEU A 1 88 ? 1.339 -10.684 -13.038 1.00 83.31 88 LEU A CA 1
ATOM 670 C C . LEU A 1 88 ? 0.290 -9.646 -13.423 1.00 83.31 88 LEU A C 1
ATOM 672 O O . LEU A 1 88 ? -0.205 -8.951 -12.534 1.00 83.31 88 LEU A O 1
ATOM 676 N N . ILE A 1 89 ? -0.073 -9.535 -14.700 1.00 80.44 89 ILE A N 1
ATOM 677 C CA . ILE A 1 89 ? -1.115 -8.601 -15.137 1.00 80.44 89 ILE A CA 1
ATOM 678 C C . ILE A 1 89 ? -2.468 -8.936 -14.511 1.00 80.44 89 ILE A C 1
ATOM 680 O O . ILE A 1 89 ? -3.173 -8.026 -14.068 1.00 80.44 89 ILE A O 1
ATOM 684 N N . GLU A 1 90 ? -2.793 -10.223 -14.373 1.00 74.12 90 GLU A N 1
ATOM 685 C CA . GLU A 1 90 ? -3.991 -10.671 -13.656 1.00 74.12 90 GLU A CA 1
ATOM 686 C C . GLU A 1 90 ? -4.012 -10.144 -12.209 1.00 74.12 90 GLU A C 1
ATOM 688 O O . GLU A 1 90 ? -5.032 -9.652 -11.726 1.00 74.12 90 GLU A O 1
ATOM 693 N N . LEU A 1 91 ? -2.860 -10.170 -11.527 1.00 72.50 91 LEU A N 1
ATOM 694 C CA . LEU A 1 91 ? -2.729 -9.699 -10.146 1.00 72.50 91 LEU A CA 1
ATOM 695 C C . LEU A 1 91 ? -2.809 -8.175 -10.023 1.00 72.50 91 LEU A C 1
ATOM 697 O O . LEU A 1 91 ? -3.378 -7.663 -9.056 1.00 72.50 91 LEU A O 1
ATOM 701 N N . VAL A 1 92 ? -2.222 -7.447 -10.972 1.00 72.88 92 VAL A N 1
ATOM 702 C CA . VAL A 1 92 ? -2.229 -5.978 -10.996 1.00 72.88 92 VAL A CA 1
ATOM 703 C C . VAL A 1 92 ? -3.635 -5.433 -11.278 1.00 72.88 92 VAL A C 1
ATOM 705 O O . VAL A 1 92 ? -3.997 -4.385 -10.730 1.00 72.88 92 VAL A O 1
ATOM 708 N N . GLY A 1 93 ? -4.443 -6.175 -12.038 1.00 64.88 93 GLY A N 1
ATOM 709 C CA . GLY A 1 93 ? -5.791 -5.791 -12.444 1.00 64.88 93 GLY A CA 1
ATOM 710 C C . GLY A 1 93 ? -5.800 -4.840 -13.650 1.00 64.88 93 GLY A C 1
ATOM 711 O O . GLY A 1 93 ? -4.749 -4.365 -14.086 1.00 64.88 93 GLY A O 1
ATOM 712 N N . PRO A 1 94 ? -6.984 -4.550 -14.221 1.00 56.38 94 PRO A N 1
ATOM 713 C CA . PRO A 1 94 ? -7.101 -3.659 -15.367 1.00 56.38 94 PRO A CA 1
ATOM 714 C C . PRO A 1 94 ? -6.603 -2.256 -15.001 1.00 56.38 94 PRO A C 1
ATOM 716 O O . PRO A 1 94 ? -7.141 -1.610 -14.103 1.00 56.38 94 PRO A O 1
ATOM 719 N N . VAL A 1 95 ? -5.588 -1.774 -15.720 1.00 51.81 95 VAL A N 1
ATOM 720 C CA . VAL A 1 95 ? -5.185 -0.364 -15.674 1.00 51.81 95 VAL A CA 1
ATOM 721 C C . VAL A 1 95 ? -6.279 0.428 -16.396 1.00 51.81 95 VAL A C 1
ATOM 723 O O . VAL A 1 95 ? -6.497 0.167 -17.585 1.00 51.81 95 VAL A O 1
ATOM 726 N N . PRO A 1 96 ? -6.993 1.359 -15.733 1.00 46.50 96 PRO A N 1
ATOM 727 C CA . PRO A 1 96 ? -7.993 2.173 -16.413 1.00 46.50 96 PRO A CA 1
ATOM 728 C C . PRO A 1 96 ? -7.346 2.874 -17.615 1.00 46.50 96 PRO A C 1
ATOM 730 O O . PRO A 1 96 ? -6.211 3.353 -17.496 1.00 46.50 96 PRO A O 1
ATOM 733 N N . PRO A 1 97 ? -8.007 2.940 -18.783 1.00 36.94 97 PRO A N 1
ATOM 734 C CA . PRO A 1 97 ? -7.472 3.707 -19.895 1.00 36.94 97 PRO A CA 1
ATOM 735 C C . PRO A 1 97 ? -7.260 5.158 -19.441 1.00 36.94 97 PRO A C 1
ATOM 737 O O . PRO A 1 97 ? -8.170 5.781 -18.905 1.00 36.94 97 PRO A O 1
ATOM 740 N N . LEU A 1 98 ? -6.063 5.702 -19.687 1.00 38.16 98 LEU A N 1
ATOM 741 C CA . LEU A 1 98 ? -5.639 7.077 -19.355 1.00 38.16 98 LEU A CA 1
ATOM 742 C C . LEU A 1 98 ? -6.462 8.182 -20.063 1.00 38.16 98 LEU A C 1
ATOM 744 O O . LEU A 1 98 ? -6.074 9.345 -20.071 1.00 38.16 98 LEU A O 1
ATOM 748 N N . SER A 1 99 ? -7.584 7.844 -20.702 1.00 32.72 99 SER A N 1
ATOM 749 C CA . SER A 1 99 ? -8.431 8.803 -21.401 1.00 32.72 99 SER A CA 1
ATOM 750 C C . SER A 1 99 ? -9.512 9.315 -20.456 1.00 32.72 99 SER A C 1
ATOM 752 O O . SER A 1 99 ? -10.331 8.543 -19.963 1.00 32.72 99 SER A O 1
ATOM 754 N N . GLY A 1 100 ? -9.535 10.630 -20.229 1.00 35.25 100 GLY A N 1
ATOM 755 C CA . GLY A 1 100 ? -10.497 11.357 -19.392 1.00 35.25 100 GLY A CA 1
ATOM 756 C C . GLY A 1 100 ? -11.951 11.346 -19.886 1.00 35.25 100 GLY A C 1
ATOM 757 O O . GLY A 1 100 ? -12.655 12.343 -19.744 1.00 35.25 100 GLY A O 1
ATOM 758 N N . ARG A 1 101 ? -12.427 10.242 -20.464 1.00 32.59 101 ARG A N 1
ATOM 759 C CA . ARG A 1 101 ? -13.782 10.090 -20.995 1.00 32.59 101 ARG A CA 1
ATOM 760 C C . ARG A 1 101 ? -14.565 9.048 -20.187 1.00 32.59 101 ARG A C 1
ATOM 762 O O . ARG A 1 101 ? -15.011 8.039 -20.706 1.00 32.59 101 ARG A O 1
ATOM 769 N N . MET A 1 102 ? -14.726 9.311 -18.890 1.00 37.06 102 MET A N 1
ATOM 770 C CA . MET A 1 102 ? -15.579 8.533 -17.972 1.00 37.06 102 MET A CA 1
ATOM 771 C C . MET A 1 102 ? -16.773 9.360 -17.458 1.00 37.06 102 MET A C 1
ATOM 773 O O . MET A 1 102 ? -17.288 9.103 -16.379 1.00 37.06 102 MET A O 1
ATOM 777 N N . LYS A 1 103 ? -17.202 10.398 -18.195 1.00 33.16 103 LYS A N 1
ATOM 778 C CA . LYS A 1 103 ? -18.288 11.300 -17.760 1.00 33.16 103 LYS A CA 1
ATOM 779 C C . LYS A 1 103 ? -19.673 10.980 -18.329 1.00 33.16 103 LYS A C 1
ATOM 781 O O . LYS A 1 103 ? -20.653 11.414 -17.742 1.00 33.16 103 LYS A O 1
ATOM 786 N N . GLU A 1 104 ? -19.786 10.227 -19.421 1.00 29.83 104 GLU A N 1
ATOM 787 C CA . GLU A 1 104 ? -21.076 10.101 -20.128 1.00 29.83 104 GLU A CA 1
ATOM 788 C C . GLU A 1 104 ? -21.921 8.891 -19.697 1.00 29.83 104 GLU A C 1
ATOM 790 O O . GLU A 1 104 ? -23.141 8.948 -19.796 1.00 29.83 104 GLU A O 1
ATOM 795 N N . SER A 1 105 ? -21.325 7.838 -19.121 1.00 30.27 105 SER A N 1
ATOM 796 C CA . SER A 1 105 ? -22.076 6.631 -18.722 1.00 30.27 105 SER A CA 1
ATOM 797 C C . SER A 1 105 ? -22.594 6.640 -17.272 1.00 30.27 105 SER A C 1
ATOM 799 O O . SER A 1 105 ? -23.315 5.726 -16.880 1.00 30.27 105 S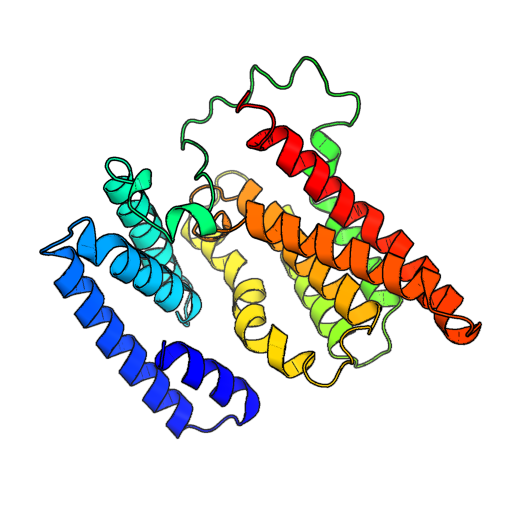ER A O 1
ATOM 801 N N . LEU A 1 106 ? -22.251 7.655 -16.466 1.00 32.78 106 LEU A N 1
ATOM 802 C CA . LEU A 1 106 ? -22.649 7.762 -15.048 1.00 32.78 106 LEU A CA 1
ATOM 803 C C . LEU A 1 106 ? -24.031 8.404 -14.820 1.00 32.78 106 LEU A C 1
ATOM 805 O O . LEU A 1 106 ? -24.518 8.426 -13.691 1.00 32.78 106 LEU A O 1
ATOM 809 N N . LEU A 1 107 ? -24.684 8.909 -15.870 1.00 32.00 107 LEU A N 1
ATOM 810 C CA . LEU A 1 107 ? -25.922 9.691 -15.751 1.00 32.00 107 LEU A CA 1
ATOM 811 C C . LEU A 1 107 ? -27.198 8.861 -15.528 1.00 32.00 107 LEU A C 1
ATOM 813 O O . LEU A 1 107 ? -28.241 9.448 -15.261 1.00 32.00 107 LEU A O 1
ATOM 817 N N . MET A 1 108 ? -27.150 7.525 -15.617 1.00 29.89 108 MET A N 1
ATOM 818 C CA . MET A 1 108 ? -28.371 6.698 -15.594 1.00 29.89 108 MET A CA 1
ATOM 819 C C . MET A 1 108 ? -28.672 5.955 -14.282 1.00 29.89 108 MET A C 1
ATOM 821 O O . MET A 1 108 ? -29.781 5.449 -14.147 1.00 29.89 108 MET A O 1
ATOM 825 N N . TYR A 1 109 ? -27.759 5.906 -13.300 1.00 35.41 109 TYR A N 1
ATOM 826 C CA . TYR A 1 109 ? -27.937 5.043 -12.110 1.00 35.41 109 TYR A CA 1
ATOM 827 C C . TYR A 1 109 ? -27.552 5.670 -10.753 1.00 35.41 109 TYR A C 1
ATOM 829 O O . TYR A 1 109 ? -27.456 4.967 -9.747 1.00 35.41 109 TYR A O 1
ATOM 837 N N . SER A 1 110 ? -27.355 6.987 -10.670 1.00 29.80 110 SER A N 1
ATOM 838 C CA . SER A 1 110 ? -26.947 7.666 -9.433 1.00 29.80 110 SER A CA 1
ATOM 839 C C . SER A 1 110 ? -28.138 8.145 -8.585 1.00 29.80 110 SER A C 1
ATOM 841 O O . SER A 1 110 ? -28.561 9.293 -8.654 1.00 29.80 110 SER A O 1
ATOM 843 N N . THR A 1 111 ? -28.646 7.283 -7.699 1.00 32.78 111 THR A N 1
ATOM 844 C CA . THR A 1 111 ? -29.360 7.733 -6.479 1.00 32.78 111 THR A CA 1
ATOM 845 C C . THR A 1 111 ? -28.480 7.705 -5.227 1.00 32.78 111 THR A C 1
ATOM 847 O O . THR A 1 111 ? -28.903 8.152 -4.164 1.00 32.78 111 THR A O 1
ATOM 850 N N . ILE A 1 112 ? -27.218 7.282 -5.347 1.00 37.97 112 ILE A N 1
ATOM 851 C CA . ILE A 1 112 ? -26.182 7.519 -4.338 1.00 37.97 112 ILE A CA 1
ATOM 852 C C . ILE A 1 112 ? -25.248 8.571 -4.927 1.00 37.97 112 ILE A C 1
ATOM 854 O O . ILE A 1 112 ? -24.541 8.305 -5.895 1.00 37.97 112 ILE A O 1
ATOM 858 N N . SER A 1 113 ? -25.326 9.788 -4.387 1.00 38.78 113 SER A N 1
ATOM 859 C CA . SER A 1 113 ? -24.579 10.954 -4.858 1.00 38.78 113 SER A CA 1
ATOM 860 C C . SER A 1 113 ? -23.090 10.630 -5.034 1.00 38.78 113 SER A C 1
ATOM 862 O O . SER A 1 113 ? -22.369 10.359 -4.068 1.00 38.78 113 SER A O 1
ATOM 864 N N . ASP A 1 114 ? -22.655 10.696 -6.292 1.00 43.03 114 ASP A N 1
ATOM 865 C CA . ASP A 1 114 ? -21.282 10.565 -6.798 1.00 43.03 114 ASP A CA 1
ATOM 866 C C . ASP A 1 114 ? -20.307 11.549 -6.107 1.00 43.03 114 ASP A C 1
ATOM 868 O O . ASP A 1 114 ? -19.092 11.351 -6.062 1.00 43.03 114 ASP A O 1
ATOM 872 N N . GLU A 1 115 ? -20.849 12.590 -5.471 1.00 46.72 115 GLU A N 1
ATOM 873 C CA . GLU A 1 115 ? -20.127 13.600 -4.697 1.00 46.72 115 GLU A CA 1
ATOM 874 C C . GLU A 1 115 ? -19.721 13.109 -3.290 1.00 46.72 115 GLU A C 1
ATOM 876 O O . GLU A 1 115 ? -18.748 13.592 -2.710 1.00 46.72 115 GLU A O 1
ATOM 881 N N . SER A 1 116 ? -20.426 12.119 -2.722 1.00 47.59 116 SER A N 1
ATOM 882 C CA . SER A 1 116 ? -20.244 11.742 -1.310 1.00 47.59 116 SER A CA 1
ATOM 883 C C . SER A 1 116 ? -19.023 10.845 -1.052 1.00 47.59 116 SER A C 1
ATOM 885 O O . SER A 1 116 ? -18.374 11.005 -0.022 1.00 47.59 116 SER A O 1
ATOM 887 N N . LEU A 1 117 ? -18.673 9.951 -1.989 1.00 53.69 117 LEU A N 1
ATOM 888 C CA . LEU A 1 117 ? -17.512 9.044 -1.884 1.00 53.69 117 LEU A CA 1
ATOM 889 C C . LEU A 1 117 ? -16.249 9.598 -2.552 1.00 53.69 117 LEU A C 1
ATOM 891 O O . LEU A 1 117 ? -15.132 9.240 -2.166 1.00 53.69 117 LEU A O 1
ATOM 895 N N . SER A 1 118 ? -16.426 10.487 -3.534 1.00 58.66 118 SER A N 1
ATOM 896 C CA . SER A 1 118 ? -15.342 11.298 -4.097 1.00 58.66 118 SER A CA 1
ATOM 897 C C . SER A 1 118 ? -14.864 12.364 -3.102 1.00 58.66 118 SER A C 1
ATOM 899 O O . SER A 1 118 ? -13.681 12.725 -3.085 1.00 58.66 118 SER A O 1
ATOM 901 N N . SER A 1 119 ? -15.754 12.811 -2.211 1.00 72.44 119 SER A N 1
ATOM 902 C CA . SER A 1 119 ? -15.393 13.537 -1.000 1.00 72.44 119 SER A CA 1
ATOM 903 C C . SER A 1 119 ? -14.692 12.597 -0.018 1.00 72.44 119 SER A C 1
ATOM 905 O O . SER A 1 119 ? -15.261 11.630 0.469 1.00 72.44 119 SER A O 1
ATOM 907 N N . LEU A 1 120 ? -13.441 12.898 0.332 1.00 84.12 120 LEU A N 1
ATOM 908 C CA . LEU A 1 120 ? -12.682 12.154 1.350 1.00 84.12 120 LEU A CA 1
ATOM 909 C C . LEU A 1 120 ? -13.144 12.458 2.788 1.00 84.12 120 LEU A C 1
ATOM 911 O O . LEU A 1 120 ? -12.577 11.944 3.756 1.00 84.12 120 LEU A O 1
ATOM 915 N N . LYS A 1 121 ? -14.170 13.303 2.945 1.00 86.75 121 LYS A N 1
ATOM 916 C CA . LYS A 1 121 ? -14.710 13.727 4.238 1.00 86.75 121 LYS A CA 1
ATOM 917 C C . LYS A 1 121 ? -15.274 12.558 5.064 1.00 86.75 121 LYS A C 1
ATOM 919 O O . LYS A 1 121 ? -14.828 12.434 6.204 1.00 86.75 121 LYS A O 1
ATOM 924 N N . PRO A 1 122 ? -16.137 11.663 4.535 1.00 88.94 122 PRO A N 1
ATOM 925 C CA . PRO A 1 122 ? -16.657 10.540 5.318 1.00 88.94 122 PRO A CA 1
ATOM 926 C C . PRO A 1 122 ? -15.546 9.598 5.788 1.00 88.94 122 PRO A C 1
ATOM 928 O O . PRO A 1 122 ? -15.592 9.084 6.902 1.00 88.94 122 PRO A O 1
ATOM 931 N N . LEU A 1 123 ? -14.505 9.414 4.966 1.00 90.12 123 LEU A N 1
ATOM 932 C CA . LEU A 1 123 ? -13.340 8.608 5.325 1.00 90.12 123 LEU A CA 1
ATOM 933 C C . LEU A 1 123 ? -12.532 9.247 6.462 1.00 90.12 123 LEU A C 1
ATOM 935 O O . LEU A 1 123 ? -12.132 8.553 7.394 1.00 90.12 123 LEU A O 1
ATOM 939 N N . SER A 1 124 ? -12.337 10.568 6.425 1.00 90.12 124 SER A N 1
ATOM 940 C CA . SER A 1 124 ? -11.688 11.308 7.513 1.00 90.12 124 SER A CA 1
ATOM 941 C C . SER A 1 124 ? -12.476 11.210 8.824 1.00 90.12 124 SER A C 1
ATOM 943 O O . SER A 1 124 ? -11.888 10.956 9.873 1.00 90.12 124 SER A O 1
ATOM 945 N N . GLU A 1 125 ? -13.797 11.394 8.777 1.00 91.62 125 GLU A N 1
ATOM 946 C CA . GLU A 1 125 ? -14.676 11.310 9.953 1.00 91.62 125 GLU A CA 1
ATOM 947 C C . GLU A 1 125 ? -14.685 9.896 10.548 1.00 91.62 125 GLU A C 1
ATOM 949 O O . GLU A 1 125 ? -14.570 9.719 11.763 1.00 91.62 125 GLU A O 1
ATOM 954 N N . ALA A 1 126 ? -14.749 8.875 9.693 1.00 92.38 126 ALA A N 1
ATOM 955 C CA . ALA A 1 126 ? -14.716 7.486 10.120 1.00 92.38 126 ALA A CA 1
ATOM 956 C C . ALA A 1 126 ? -13.375 7.095 10.761 1.00 92.38 126 ALA A C 1
ATOM 958 O O . ALA A 1 126 ? -13.370 6.389 11.768 1.00 92.38 126 ALA A O 1
ATOM 959 N N . LEU A 1 127 ? -12.245 7.597 10.248 1.00 92.75 127 LEU A N 1
ATOM 960 C CA . LEU A 1 127 ? -10.924 7.386 10.853 1.00 92.75 127 LEU A CA 1
ATOM 961 C C . LEU A 1 127 ? -10.785 8.079 12.214 1.00 92.75 127 LEU A C 1
ATOM 963 O O . LEU A 1 127 ? -10.211 7.491 13.129 1.00 92.75 127 LEU A O 1
ATOM 967 N N . MET A 1 128 ? -11.344 9.284 12.378 1.00 92.00 128 MET A N 1
ATOM 968 C CA . MET A 1 128 ? -11.402 9.958 13.684 1.00 92.00 128 MET A CA 1
ATOM 969 C C . MET A 1 128 ? -12.238 9.158 14.687 1.00 92.00 128 MET A C 1
ATOM 971 O O . MET A 1 128 ? -11.811 8.944 15.823 1.00 92.00 128 MET A O 1
ATOM 975 N N . LYS A 1 129 ? -13.403 8.656 14.260 1.00 92.88 129 LYS A N 1
ATOM 976 C CA . LYS A 1 129 ? -14.248 7.795 15.093 1.00 92.88 129 LYS A CA 1
ATOM 977 C C . LYS A 1 129 ? -13.522 6.504 15.473 1.00 92.88 129 LYS A C 1
ATOM 979 O O . LYS A 1 129 ? -13.480 6.162 16.650 1.00 92.88 129 LYS A O 1
ATOM 984 N N . LEU A 1 130 ? -12.899 5.824 14.512 1.00 92.12 130 LEU A N 1
ATOM 985 C CA . LEU A 1 130 ? -12.107 4.618 14.759 1.00 92.12 130 LEU A CA 1
ATOM 986 C C . LEU A 1 130 ? -10.978 4.889 15.758 1.00 92.12 130 LEU A C 1
ATOM 988 O O . LEU A 1 130 ? -10.809 4.130 16.702 1.00 92.12 130 LEU A O 1
ATOM 992 N N . GLN A 1 131 ? -10.258 6.005 15.617 1.00 91.94 131 GLN A N 1
ATOM 993 C CA . GLN A 1 131 ? -9.219 6.400 16.569 1.00 91.94 131 GLN A CA 1
ATOM 994 C C . GLN A 1 131 ? -9.756 6.519 18.007 1.00 91.94 131 GLN A C 1
ATOM 996 O O . GLN A 1 131 ? -9.054 6.136 18.943 1.00 91.94 131 GLN A O 1
ATOM 1001 N N . SER A 1 132 ? -10.983 7.022 18.182 1.00 91.06 132 SER A N 1
ATOM 1002 C CA . SER A 1 132 ? -11.607 7.204 19.499 1.00 91.06 132 SER A CA 1
ATOM 1003 C C . SER A 1 132 ? -12.001 5.895 20.194 1.00 91.06 132 SER A C 1
ATOM 1005 O O . SER A 1 132 ? -11.954 5.834 21.419 1.00 91.06 132 SER A O 1
ATOM 1007 N N . GLU A 1 133 ? -12.315 4.841 19.433 1.00 88.81 133 GLU A N 1
ATOM 1008 C CA . GLU A 1 133 ? -12.669 3.521 19.984 1.00 88.81 133 GLU A CA 1
ATOM 1009 C C . GLU A 1 133 ? -11.441 2.698 20.404 1.00 88.81 133 GLU A C 1
ATOM 1011 O O . GLU A 1 133 ? -11.550 1.759 21.187 1.00 88.81 133 GLU A O 1
ATOM 1016 N N . LEU A 1 134 ? -10.259 3.029 19.879 1.00 88.00 134 LEU A N 1
ATOM 1017 C CA . LEU A 1 134 ? -9.028 2.282 20.136 1.00 88.00 134 LEU A CA 1
ATOM 1018 C C . LEU A 1 134 ? -8.398 2.716 21.457 1.00 88.00 134 LEU A C 1
ATOM 1020 O O . LEU A 1 134 ? -8.351 3.906 21.745 1.00 88.00 134 LEU A O 1
ATOM 1024 N N . GLY A 1 135 ? -7.823 1.792 22.227 1.00 83.38 135 GLY A N 1
ATOM 1025 C CA . GLY A 1 135 ? -7.134 2.130 23.478 1.00 83.38 135 GLY A CA 1
ATOM 1026 C C . GLY A 1 135 ? -5.990 3.141 23.298 1.00 83.38 135 GLY A C 1
ATOM 1027 O O . GLY A 1 135 ? -5.338 3.195 22.245 1.00 83.38 135 GLY A O 1
ATOM 1028 N N . ASP A 1 136 ? -5.732 3.939 24.335 1.00 76.25 136 ASP A N 1
ATOM 1029 C CA . ASP A 1 136 ? -4.632 4.906 24.350 1.00 76.25 136 ASP A CA 1
ATOM 1030 C C . ASP A 1 136 ? -3.268 4.227 24.194 1.00 76.25 136 ASP A C 1
ATOM 1032 O O . ASP A 1 136 ? -3.025 3.126 24.682 1.00 76.25 136 ASP A O 1
ATOM 1036 N N . GLY A 1 137 ? -2.364 4.879 23.459 1.00 68.06 137 GLY A N 1
ATOM 1037 C CA . GLY A 1 137 ? -1.005 4.381 23.224 1.00 68.06 137 GLY A CA 1
ATOM 1038 C C . GLY A 1 137 ? -0.889 3.161 22.299 1.00 68.06 137 GLY A C 1
ATOM 1039 O O . GLY A 1 137 ? 0.233 2.806 21.933 1.00 68.06 137 GLY A O 1
ATOM 1040 N N . THR A 1 138 ? -2.005 2.558 21.868 1.00 81.50 138 THR A N 1
ATOM 1041 C CA . THR A 1 138 ? -1.993 1.384 20.982 1.00 81.50 138 THR A CA 1
ATOM 1042 C C . THR A 1 138 ? -1.408 1.705 19.605 1.00 81.50 138 THR A C 1
ATOM 1044 O O . THR A 1 138 ? -1.586 2.797 19.055 1.00 81.50 138 THR A O 1
ATOM 1047 N N . GLU A 1 139 ? -0.731 0.728 18.999 1.00 81.25 139 GLU A N 1
ATOM 1048 C CA . GLU A 1 139 ? -0.232 0.853 17.624 1.00 81.25 139 GLU A CA 1
ATOM 1049 C C . GLU A 1 139 ? -1.372 1.052 16.614 1.00 81.25 139 GLU A C 1
ATOM 1051 O O . GLU A 1 139 ? -1.208 1.793 15.643 1.00 81.25 139 GLU A O 1
ATOM 1056 N N . LEU A 1 140 ? -2.552 0.481 16.887 1.00 84.31 140 LEU A N 1
ATOM 1057 C CA . LEU A 1 140 ? -3.760 0.682 16.086 1.00 84.31 140 LEU A CA 1
ATOM 1058 C C . LEU A 1 140 ? -4.207 2.147 16.099 1.00 84.31 140 LEU A C 1
ATOM 1060 O O . LEU A 1 140 ? -4.491 2.708 15.043 1.00 84.31 140 LEU A O 1
ATOM 1064 N N . ARG A 1 141 ? -4.220 2.801 17.270 1.00 88.19 141 ARG A N 1
ATOM 1065 C CA . ARG A 1 141 ? -4.584 4.222 17.386 1.00 88.19 141 ARG A CA 1
ATOM 1066 C C . ARG A 1 141 ? -3.603 5.111 16.621 1.00 88.19 141 ARG A C 1
ATOM 1068 O O . ARG A 1 141 ? -4.023 6.034 15.924 1.00 88.19 141 ARG A O 1
ATOM 1075 N N . LYS A 1 142 ? -2.299 4.814 16.692 1.00 85.38 142 LYS A N 1
ATOM 1076 C CA . LYS A 1 142 ? -1.265 5.525 15.913 1.00 85.38 142 LYS A CA 1
ATOM 1077 C C . LYS A 1 142 ? -1.455 5.330 14.407 1.00 85.38 142 LYS A C 1
ATOM 1079 O O . LYS A 1 142 ? -1.284 6.285 13.646 1.00 85.38 142 LYS A O 1
ATOM 1084 N N . ALA A 1 143 ? -1.826 4.123 13.976 1.00 84.94 143 ALA A N 1
ATOM 1085 C CA . ALA A 1 143 ? -2.147 3.834 12.581 1.00 84.94 143 ALA A CA 1
ATOM 1086 C C . ALA A 1 143 ? -3.374 4.635 12.119 1.00 84.94 143 ALA A C 1
ATOM 1088 O O . ALA A 1 143 ? -3.273 5.373 11.141 1.00 84.94 143 ALA A O 1
ATOM 1089 N N . ALA A 1 144 ? -4.478 4.583 12.874 1.00 89.75 144 ALA A N 1
ATOM 1090 C CA . ALA A 1 144 ? -5.699 5.347 12.602 1.00 89.75 144 ALA A CA 1
ATOM 1091 C C . ALA A 1 144 ? -5.422 6.852 12.478 1.00 89.75 144 ALA A C 1
ATOM 1093 O O . ALA A 1 144 ? -5.880 7.493 11.535 1.00 89.75 144 ALA A O 1
ATOM 1094 N N . HIS A 1 145 ? -4.611 7.401 13.385 1.00 89.25 145 HIS A N 1
ATOM 1095 C CA . HIS A 1 145 ? -4.196 8.798 13.339 1.00 89.25 145 HIS A CA 1
ATOM 1096 C C . HIS A 1 145 ? -3.384 9.122 12.079 1.00 89.25 145 HIS A C 1
ATOM 1098 O O . HIS A 1 145 ? -3.699 10.070 11.362 1.00 89.25 145 HIS A O 1
ATOM 1104 N N . THR A 1 146 ? -2.365 8.311 11.775 1.00 87.38 146 THR A N 1
ATOM 1105 C CA . THR A 1 146 ? -1.514 8.496 10.586 1.00 87.38 146 THR A CA 1
ATOM 1106 C C . THR A 1 146 ? -2.349 8.471 9.305 1.00 87.38 146 THR A C 1
ATOM 1108 O O . THR A 1 146 ? -2.171 9.304 8.417 1.00 87.38 146 THR A O 1
ATOM 1111 N N . PHE A 1 147 ? -3.300 7.542 9.230 1.00 89.56 147 PHE A N 1
ATOM 1112 C CA . PHE A 1 147 ? -4.260 7.432 8.140 1.00 89.56 147 PHE A CA 1
ATOM 1113 C C . PHE A 1 147 ? -5.187 8.643 8.059 1.00 89.56 147 PHE A C 1
ATOM 1115 O O . PHE A 1 147 ? -5.382 9.183 6.974 1.00 89.56 147 PHE A O 1
ATOM 1122 N N . GLY A 1 148 ? -5.710 9.112 9.192 1.00 90.38 148 GLY A N 1
ATOM 1123 C CA . GLY A 1 148 ? -6.557 10.301 9.255 1.00 90.38 148 GLY A CA 1
ATOM 1124 C C . GLY A 1 148 ? -5.837 11.554 8.755 1.00 90.38 148 GLY A C 1
ATOM 1125 O O . GLY A 1 148 ? -6.403 12.303 7.961 1.00 90.38 148 GLY A O 1
ATOM 1126 N N . VAL A 1 149 ? -4.582 11.762 9.163 1.00 88.50 149 VAL A N 1
ATOM 1127 C CA . VAL A 1 149 ? -3.741 12.871 8.673 1.00 88.50 149 VAL A CA 1
ATOM 1128 C C . VAL A 1 149 ? -3.494 12.741 7.170 1.00 88.50 149 VAL A C 1
ATOM 1130 O O . VAL A 1 149 ? -3.609 13.718 6.434 1.00 88.50 149 VAL A O 1
ATOM 1133 N N . TYR A 1 150 ? -3.202 11.532 6.686 1.00 87.75 150 TYR A N 1
ATOM 1134 C CA . TYR A 1 150 ? -3.006 11.292 5.259 1.00 87.75 150 TYR A CA 1
ATOM 1135 C C . TYR A 1 150 ? -4.254 11.623 4.427 1.00 87.75 150 TYR A C 1
ATOM 1137 O O . TYR A 1 150 ? -4.150 12.332 3.427 1.00 87.75 150 TYR A O 1
ATOM 1145 N N . VAL A 1 151 ? -5.431 11.148 4.843 1.00 89.06 151 VAL A N 1
ATOM 1146 C CA . VAL A 1 151 ? -6.697 11.393 4.136 1.00 89.06 151 VAL A CA 1
ATOM 1147 C C . VAL A 1 151 ? -7.050 12.881 4.126 1.00 89.06 151 VAL A C 1
ATOM 1149 O O . VAL A 1 151 ? -7.520 13.380 3.106 1.00 89.06 151 VAL A O 1
ATOM 1152 N N . GLN A 1 152 ? -6.774 13.608 5.212 1.00 87.81 152 GLN A N 1
ATOM 1153 C CA . GLN A 1 152 ? -6.937 15.065 5.258 1.00 87.81 152 GLN A CA 1
ATOM 1154 C C . GLN A 1 152 ? -6.011 15.768 4.260 1.00 87.81 152 GLN A C 1
ATOM 1156 O O . GLN A 1 152 ? -6.488 16.534 3.431 1.00 87.81 152 GLN A O 1
ATOM 1161 N N . ASN A 1 153 ? -4.720 15.426 4.245 1.00 85.50 153 ASN A N 1
ATOM 1162 C CA . ASN A 1 153 ? -3.778 15.995 3.275 1.00 85.50 153 ASN A CA 1
ATOM 1163 C C . ASN A 1 153 ? -4.177 15.681 1.824 1.00 85.50 153 ASN A C 1
ATOM 1165 O O . ASN A 1 153 ? -3.989 16.502 0.932 1.00 85.50 153 ASN A O 1
ATOM 1169 N N . LEU A 1 154 ? -4.738 14.494 1.582 1.00 82.44 154 LEU A N 1
ATOM 1170 C CA . LEU A 1 154 ? -5.233 14.088 0.270 1.00 82.44 154 LEU A CA 1
ATOM 1171 C C . LEU A 1 154 ? -6.510 14.845 -0.139 1.00 82.44 154 LEU A C 1
ATOM 1173 O O . LEU A 1 154 ? -6.719 15.109 -1.324 1.00 82.44 154 LEU A O 1
ATOM 1177 N N . ARG A 1 155 ? -7.371 15.184 0.827 1.00 84.56 155 ARG A N 1
ATOM 1178 C CA . ARG A 1 155 ? -8.572 16.010 0.625 1.00 84.56 155 ARG A CA 1
ATOM 1179 C C . ARG A 1 155 ? -8.199 17.448 0.287 1.00 84.56 155 ARG A C 1
ATOM 1181 O O . ARG A 1 155 ? -8.795 18.018 -0.620 1.00 84.56 155 ARG A O 1
ATOM 1188 N N . ASP A 1 156 ? -7.231 17.992 1.014 1.00 84.50 156 ASP A N 1
ATOM 1189 C CA . ASP A 1 156 ? -6.850 19.403 0.956 1.00 84.50 156 ASP A CA 1
ATOM 1190 C C . ASP A 1 156 ? -5.842 19.700 -0.168 1.00 84.50 156 ASP A C 1
ATOM 1192 O O . ASP A 1 156 ? -5.462 20.852 -0.375 1.00 84.50 156 ASP A O 1
ATOM 1196 N N . LEU A 1 157 ? -5.419 18.676 -0.922 1.00 79.81 157 LEU A N 1
ATOM 1197 C CA . LEU A 1 157 ? -4.549 18.857 -2.077 1.00 79.81 157 LEU A CA 1
ATOM 1198 C C . LEU A 1 157 ? -5.270 19.664 -3.177 1.00 79.81 157 LEU A C 1
ATOM 1200 O O . LEU A 1 157 ? -6.334 19.239 -3.642 1.00 79.81 157 LEU A O 1
ATOM 1204 N N . PRO A 1 158 ? -4.680 20.777 -3.651 1.00 76.69 158 PRO A N 1
ATOM 1205 C CA . PRO A 1 158 ? -5.253 21.563 -4.732 1.00 76.69 158 PRO A CA 1
ATOM 1206 C C . PRO A 1 158 ? -5.464 20.752 -6.026 1.00 76.69 158 PRO A C 1
ATOM 1208 O O . PRO A 1 158 ? -4.643 19.900 -6.381 1.00 76.69 158 PRO A O 1
ATOM 1211 N N . PRO A 1 159 ? -6.531 21.033 -6.795 1.00 70.06 159 PRO A N 1
ATOM 1212 C CA . PRO A 1 159 ? -6.693 20.464 -8.128 1.00 70.06 159 PRO A CA 1
ATOM 1213 C C . PRO A 1 159 ? -5.507 20.838 -9.027 1.00 70.06 159 PRO A C 1
ATOM 1215 O O . PRO A 1 159 ? -5.095 21.995 -9.066 1.00 70.06 159 PRO A O 1
ATOM 1218 N N . GLY A 1 160 ? -4.968 19.868 -9.768 1.00 66.81 160 GLY A N 1
ATOM 1219 C CA . GLY A 1 160 ? -3.865 20.109 -10.705 1.00 66.81 160 GLY A CA 1
ATOM 1220 C C . GLY A 1 160 ? -2.483 20.263 -10.061 1.00 66.81 160 GLY A C 1
ATOM 1221 O O . GLY A 1 160 ? -1.559 20.709 -10.740 1.00 66.81 160 GLY A O 1
ATOM 1222 N N . SER A 1 161 ? -2.310 19.893 -8.785 1.00 70.88 161 SER A N 1
ATOM 1223 C CA . SER A 1 161 ? -0.986 19.876 -8.151 1.00 70.88 161 SER A CA 1
ATOM 1224 C C . SER A 1 161 ? 0.040 19.084 -8.976 1.00 70.88 161 SER A C 1
ATOM 1226 O O . SER A 1 161 ? -0.309 18.040 -9.535 1.00 70.88 161 SER A O 1
ATOM 1228 N N . PRO A 1 162 ? 1.311 19.522 -9.022 1.00 70.94 162 PRO A N 1
ATOM 1229 C CA . PRO A 1 162 ? 2.377 18.805 -9.712 1.00 70.94 162 PRO A CA 1
ATOM 1230 C C . PRO A 1 162 ? 2.464 17.332 -9.295 1.00 70.94 162 PRO A C 1
ATOM 1232 O O . PRO A 1 162 ? 2.310 16.996 -8.121 1.00 70.94 162 PRO A O 1
ATOM 1235 N N . LEU A 1 163 ? 2.797 16.443 -10.237 1.00 65.25 163 LEU A N 1
ATOM 1236 C CA . LEU A 1 163 ? 2.935 15.001 -9.984 1.00 65.25 163 LEU A CA 1
ATOM 1237 C C . LEU A 1 163 ? 3.895 14.690 -8.815 1.00 65.25 163 LEU A C 1
ATOM 1239 O O . LEU A 1 163 ? 3.669 13.751 -8.055 1.00 65.25 163 LEU A O 1
ATOM 1243 N N . ALA A 1 164 ? 4.936 15.505 -8.622 1.00 67.69 164 ALA A N 1
ATOM 1244 C CA . ALA A 1 164 ? 5.869 15.385 -7.499 1.00 67.69 164 ALA A CA 1
ATOM 1245 C C . ALA A 1 164 ? 5.199 15.581 -6.122 1.00 67.69 164 ALA A C 1
ATOM 1247 O O . ALA A 1 164 ? 5.544 14.886 -5.160 1.00 67.69 164 ALA A O 1
ATOM 1248 N N . ASP A 1 165 ? 4.217 16.478 -6.028 1.00 69.62 165 ASP A N 1
ATOM 1249 C CA . ASP A 1 165 ? 3.453 16.729 -4.803 1.00 69.62 165 ASP A CA 1
ATOM 1250 C C . ASP A 1 165 ? 2.432 15.614 -4.562 1.00 69.62 165 ASP A C 1
ATOM 1252 O O . ASP A 1 165 ? 2.288 15.123 -3.442 1.00 69.62 165 ASP A O 1
ATOM 1256 N N . GLN A 1 166 ? 1.806 15.115 -5.631 1.00 72.19 166 GLN A N 1
ATOM 1257 C CA . GLN A 1 166 ? 0.916 13.951 -5.566 1.00 72.19 166 GLN A CA 1
ATOM 1258 C C . GLN A 1 166 ? 1.664 12.706 -5.061 1.00 72.19 166 GLN A C 1
ATOM 1260 O O . GLN A 1 166 ? 1.222 12.028 -4.135 1.00 72.19 166 GLN A O 1
ATOM 1265 N N . ILE A 1 167 ? 2.857 12.446 -5.606 1.00 68.12 167 ILE A N 1
ATOM 1266 C CA . ILE A 1 167 ? 3.749 11.366 -5.168 1.00 68.12 167 ILE A CA 1
ATOM 1267 C C . ILE A 1 167 ? 4.193 11.563 -3.718 1.00 68.12 167 ILE A C 1
ATOM 1269 O O . ILE A 1 167 ? 4.260 10.605 -2.944 1.00 68.12 167 ILE A O 1
ATOM 1273 N N . SER A 1 168 ? 4.497 12.804 -3.337 1.00 72.62 168 SER A N 1
ATOM 1274 C CA . SER A 1 168 ? 4.915 13.145 -1.981 1.00 72.62 168 SER A CA 1
ATOM 1275 C C . SER A 1 168 ? 3.902 12.719 -0.932 1.00 72.62 168 SER A C 1
ATOM 1277 O O . SER A 1 168 ? 4.301 12.264 0.144 1.00 72.62 168 SER A O 1
ATOM 1279 N N . LEU A 1 169 ? 2.615 12.842 -1.254 1.00 74.25 169 LEU A N 1
ATOM 1280 C CA . LEU A 1 169 ? 1.544 12.421 -0.370 1.00 74.25 169 LEU A CA 1
ATOM 1281 C C . LEU A 1 169 ? 1.550 10.914 -0.154 1.00 74.25 169 LEU A C 1
ATOM 1283 O O . LEU A 1 169 ? 1.297 10.494 0.960 1.00 74.25 169 LEU A O 1
ATOM 1287 N N . LEU A 1 170 ? 1.893 10.088 -1.142 1.00 73.31 170 LEU A N 1
ATOM 1288 C CA . LEU A 1 170 ? 1.838 8.619 -1.030 1.00 73.31 170 LEU A CA 1
ATOM 1289 C C . LEU A 1 170 ? 2.786 8.036 0.036 1.00 73.31 170 LEU A C 1
ATOM 1291 O O . LEU A 1 170 ? 2.624 6.893 0.469 1.00 73.31 170 LEU A O 1
ATOM 1295 N N . PHE A 1 171 ? 3.786 8.806 0.471 1.00 70.88 171 PHE A N 1
ATOM 1296 C CA . PHE A 1 171 ? 4.874 8.324 1.317 1.00 70.88 171 PHE A CA 1
ATOM 1297 C C . PHE A 1 171 ? 4.442 7.775 2.695 1.00 70.88 171 PHE A C 1
ATOM 1299 O O . PHE A 1 171 ? 4.892 6.675 3.023 1.00 70.88 171 PHE A O 1
ATOM 1306 N N . PRO A 1 172 ? 3.575 8.440 3.490 1.00 71.62 172 PRO A N 1
ATOM 1307 C CA . PRO A 1 172 ? 3.174 7.962 4.817 1.00 71.62 172 PRO A CA 1
ATOM 1308 C C . PRO A 1 172 ? 2.392 6.644 4.789 1.00 71.62 172 PRO A C 1
ATOM 1310 O O . PRO A 1 172 ? 2.534 5.823 5.689 1.00 71.62 172 PRO A O 1
ATOM 1313 N N . VAL A 1 173 ? 1.588 6.405 3.748 1.00 71.38 173 VAL A N 1
ATOM 1314 C CA . VAL A 1 173 ? 0.847 5.139 3.600 1.00 71.38 173 VAL A CA 1
ATOM 1315 C C . VAL A 1 173 ? 1.768 4.032 3.088 1.00 71.38 173 VAL A C 1
ATOM 1317 O O . VAL A 1 173 ? 1.658 2.878 3.493 1.00 71.38 173 VAL A O 1
ATOM 1320 N N . ARG A 1 174 ? 2.741 4.371 2.238 1.00 70.94 174 ARG A N 1
ATOM 1321 C CA . ARG A 1 174 ? 3.712 3.410 1.706 1.00 70.94 174 ARG A CA 1
ATOM 1322 C C . ARG A 1 174 ? 4.655 2.865 2.775 1.00 70.94 174 ARG A C 1
ATOM 1324 O O . ARG A 1 174 ? 4.941 1.672 2.778 1.00 70.94 174 ARG A O 1
ATOM 1331 N N . THR A 1 175 ? 5.118 3.708 3.696 1.00 66.88 175 THR A N 1
ATOM 1332 C CA . THR A 1 175 ? 5.954 3.268 4.827 1.00 66.88 175 THR A CA 1
ATOM 1333 C C . THR A 1 175 ? 5.190 2.400 5.824 1.00 66.88 175 THR A C 1
ATOM 1335 O O . THR A 1 175 ? 5.813 1.741 6.655 1.00 66.88 175 THR A O 1
ATOM 1338 N N . PHE A 1 176 ? 3.860 2.340 5.713 1.00 68.81 176 PHE A N 1
ATOM 1339 C CA . PHE A 1 176 ? 3.042 1.420 6.487 1.00 68.81 176 PHE A CA 1
ATOM 1340 C C . PHE A 1 176 ? 3.172 -0.027 5.991 1.00 68.81 176 PHE A C 1
ATOM 1342 O O . PHE A 1 176 ? 3.166 -0.941 6.802 1.00 68.81 176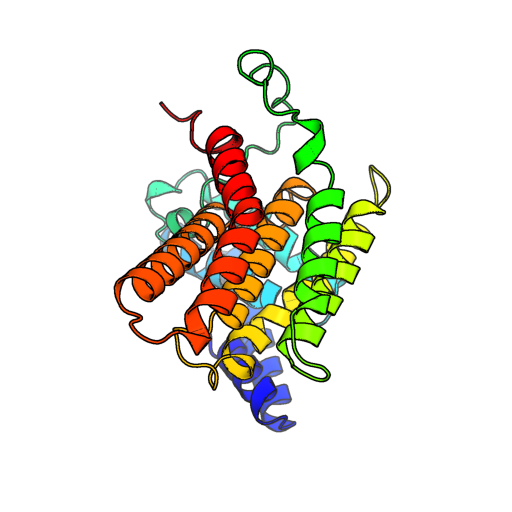 PHE A O 1
ATOM 1349 N N . LEU A 1 177 ? 3.374 -0.264 4.690 1.00 63.25 177 LEU A N 1
ATOM 1350 C CA . LEU A 1 177 ? 3.394 -1.609 4.085 1.00 63.25 177 LEU A CA 1
ATOM 1351 C C . LEU A 1 177 ? 4.467 -2.554 4.684 1.00 63.25 177 LEU A C 1
ATOM 1353 O O . LEU A 1 177 ? 4.133 -3.696 4.995 1.00 63.25 177 LEU A O 1
ATOM 1357 N N . PRO A 1 178 ? 5.713 -2.101 4.947 1.00 57.66 178 PRO A N 1
ATOM 1358 C CA . PRO A 1 178 ? 6.705 -2.879 5.699 1.00 57.66 178 PRO A CA 1
ATOM 1359 C C . PRO A 1 178 ? 6.341 -3.117 7.176 1.00 57.66 178 PRO A C 1
ATOM 1361 O O . PRO A 1 178 ? 6.903 -4.013 7.799 1.00 57.66 178 PRO A O 1
ATOM 1364 N N . MET A 1 179 ? 5.436 -2.308 7.739 1.00 54.72 179 MET A N 1
ATOM 1365 C CA . MET A 1 179 ? 5.007 -2.335 9.146 1.00 54.72 179 MET A CA 1
ATOM 1366 C C . MET A 1 179 ? 3.746 -3.189 9.374 1.00 54.72 179 MET A C 1
ATOM 1368 O O . MET A 1 179 ? 3.450 -3.534 10.519 1.00 54.72 179 MET A O 1
ATOM 1372 N N . VAL A 1 180 ? 2.998 -3.523 8.311 1.00 58.94 180 VAL A N 1
ATOM 1373 C CA . VAL A 1 180 ? 1.721 -4.259 8.390 1.00 58.94 180 VAL A CA 1
ATOM 1374 C C . VAL A 1 180 ? 1.880 -5.668 8.972 1.00 58.94 180 VAL A C 1
ATOM 1376 O O . VAL A 1 180 ? 1.048 -6.056 9.779 1.00 58.94 180 VAL A O 1
ATOM 1379 N N . PRO A 1 181 ? 2.904 -6.473 8.644 1.00 52.53 181 PRO A N 1
ATOM 1380 C CA . PRO A 1 181 ? 3.009 -7.778 9.284 1.00 52.53 181 PRO A CA 1
ATOM 1381 C C . PRO A 1 181 ? 3.494 -7.627 10.729 1.00 52.53 181 PRO A C 1
ATOM 1383 O O . PRO A 1 181 ? 2.872 -8.145 11.640 1.00 52.53 181 PRO A O 1
ATOM 1386 N N . 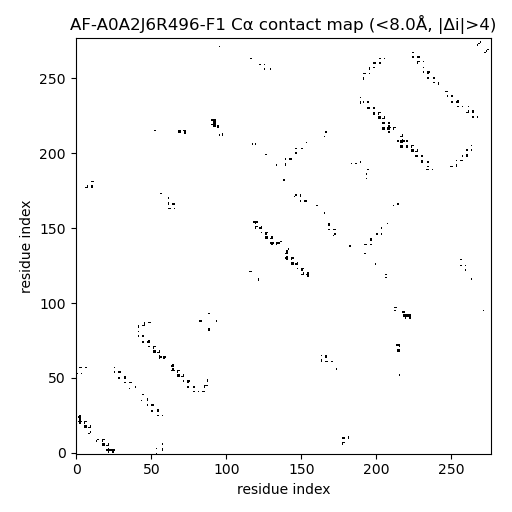SER A 1 182 ? 4.556 -6.861 10.987 1.00 54.97 182 SER A N 1
ATOM 1387 C CA . SER A 1 182 ? 5.213 -6.795 12.305 1.00 54.97 182 SER A CA 1
ATOM 1388 C C . SER A 1 182 ? 4.335 -6.287 13.448 1.00 54.97 182 SER A C 1
ATOM 1390 O O . SER A 1 182 ? 4.376 -6.856 14.537 1.00 54.97 182 SER A O 1
ATOM 1392 N N . ARG A 1 183 ? 3.521 -5.250 13.215 1.00 52.31 183 ARG A N 1
ATOM 1393 C CA . ARG A 1 183 ? 2.662 -4.657 14.260 1.00 52.31 183 ARG A CA 1
ATOM 1394 C C . ARG A 1 183 ? 1.392 -5.455 14.542 1.00 52.31 183 ARG A C 1
ATOM 1396 O O . ARG A 1 183 ? 0.759 -5.233 15.569 1.00 52.31 183 ARG A O 1
ATOM 1403 N N . PHE A 1 184 ? 1.051 -6.377 13.646 1.00 54.50 184 PHE A N 1
ATOM 1404 C CA . PHE A 1 184 ? -0.156 -7.197 13.710 1.00 54.50 184 PHE A CA 1
ATOM 1405 C C . PHE A 1 184 ? 0.158 -8.695 13.876 1.00 54.50 184 PHE A C 1
ATOM 1407 O O . PHE A 1 184 ? -0.737 -9.468 14.182 1.00 54.50 184 PHE A O 1
ATOM 1414 N N . LEU A 1 185 ? 1.427 -9.110 13.757 1.00 51.81 185 LEU A N 1
ATOM 1415 C CA . LEU A 1 185 ? 1.912 -10.489 13.928 1.00 51.81 185 LEU A CA 1
ATOM 1416 C C . LEU A 1 185 ? 1.651 -11.051 15.340 1.00 51.81 185 LEU A C 1
ATOM 1418 O O . LEU A 1 185 ? 1.623 -12.266 15.508 1.00 51.81 185 LEU A O 1
ATOM 1422 N N . GLY A 1 186 ? 1.459 -10.182 16.341 1.00 50.00 186 GLY A N 1
ATOM 1423 C CA . GLY A 1 186 ? 1.060 -10.561 17.704 1.00 50.00 186 GLY A CA 1
ATOM 1424 C C . GLY A 1 186 ? -0.447 -10.477 17.978 1.00 50.00 186 GLY A C 1
ATOM 1425 O O . GLY A 1 186 ? -0.906 -10.969 19.005 1.00 50.00 186 GLY A O 1
ATOM 1426 N N . MET A 1 187 ? -1.220 -9.863 17.079 1.00 56.56 187 MET A N 1
ATOM 1427 C CA . MET A 1 187 ? -2.678 -9.841 17.160 1.00 56.56 187 MET A CA 1
ATOM 1428 C C . MET A 1 187 ? -3.176 -11.144 16.542 1.00 56.56 187 MET A C 1
ATOM 1430 O O . MET A 1 187 ? -2.785 -11.500 15.430 1.00 56.56 187 MET A O 1
ATOM 1434 N N . GLY A 1 188 ? -4.002 -11.903 17.264 1.00 57.44 188 GLY A N 1
ATOM 1435 C CA . GLY A 1 188 ? -4.605 -13.105 16.692 1.00 57.44 188 GLY A CA 1
ATOM 1436 C C . GLY A 1 188 ? -5.293 -12.755 15.371 1.00 57.44 188 GLY A C 1
ATOM 1437 O O . GLY A 1 188 ? -5.820 -11.655 15.222 1.00 57.44 188 GLY A O 1
ATOM 1438 N N . THR A 1 189 ? -5.354 -13.693 14.426 1.00 59.78 189 THR A N 1
ATOM 1439 C CA . THR A 1 189 ? -6.011 -13.540 13.106 1.00 59.78 189 THR A CA 1
ATOM 1440 C C . THR A 1 189 ? -7.497 -13.133 13.159 1.00 59.78 189 THR A C 1
ATOM 1442 O O . THR A 1 189 ? -8.146 -13.034 12.124 1.00 59.78 189 THR A O 1
ATOM 1445 N N . ARG A 1 190 ? -8.035 -12.893 14.360 1.00 68.56 190 ARG A N 1
ATOM 1446 C CA . ARG A 1 190 ? -9.410 -12.521 14.695 1.00 68.56 190 ARG A CA 1
ATOM 1447 C C . ARG A 1 190 ? -9.514 -11.286 15.599 1.00 68.56 190 ARG A C 1
ATOM 1449 O O . ARG A 1 190 ? -10.565 -11.071 16.196 1.00 68.56 190 ARG A O 1
ATOM 1456 N N . ASP A 1 191 ? -8.446 -10.506 15.761 1.00 83.31 191 ASP A N 1
ATOM 1457 C CA . ASP A 1 191 ? -8.559 -9.199 16.412 1.00 83.31 191 ASP A CA 1
ATOM 1458 C C . ASP A 1 191 ? -9.422 -8.279 15.533 1.00 83.31 191 ASP A C 1
ATOM 1460 O O . ASP A 1 191 ? -9.082 -7.969 14.389 1.00 83.31 191 ASP A O 1
ATOM 1464 N N . ILE A 1 192 ? -10.577 -7.886 16.068 1.00 87.88 192 ILE A N 1
ATOM 1465 C CA . ILE A 1 192 ? -11.605 -7.126 15.352 1.00 87.88 192 ILE A CA 1
ATOM 1466 C C . ILE A 1 192 ? -11.060 -5.766 14.913 1.00 87.88 192 ILE A C 1
ATOM 1468 O O . ILE A 1 192 ? -11.247 -5.356 13.768 1.00 87.88 192 ILE A O 1
ATOM 1472 N N . TRP A 1 193 ? -10.349 -5.069 15.797 1.00 88.62 193 TRP A N 1
ATOM 1473 C CA . TRP A 1 193 ? -9.853 -3.725 15.531 1.00 88.62 193 TRP A CA 1
ATOM 1474 C C . TRP A 1 193 ? -8.677 -3.733 14.561 1.00 88.62 193 TRP A C 1
ATOM 1476 O O . TRP A 1 193 ? -8.572 -2.843 13.714 1.00 88.62 193 TRP A O 1
ATOM 1486 N N . ALA A 1 194 ? -7.833 -4.763 14.627 1.00 86.81 194 ALA A N 1
ATOM 1487 C CA . ALA A 1 194 ? -6.804 -5.008 13.627 1.00 86.81 194 ALA A CA 1
ATOM 1488 C C . ALA A 1 194 ? -7.403 -5.187 12.225 1.00 86.81 194 ALA A C 1
ATOM 1490 O O . ALA A 1 194 ? -6.964 -4.541 11.271 1.00 86.81 194 ALA A O 1
ATOM 1491 N N . LEU A 1 195 ? -8.435 -6.029 12.115 1.00 87.62 195 LEU A N 1
ATOM 1492 C CA . LEU A 1 195 ? -9.162 -6.281 10.873 1.00 87.62 195 LEU A CA 1
ATOM 1493 C C . LEU A 1 195 ? -9.796 -4.995 10.322 1.00 87.62 195 LEU A C 1
ATOM 1495 O O . LEU A 1 195 ? -9.606 -4.672 9.149 1.00 87.62 195 LEU A O 1
ATOM 1499 N N . VAL A 1 196 ? -10.466 -4.210 11.170 1.00 91.62 196 VAL A N 1
ATOM 1500 C CA . VAL A 1 196 ? -11.060 -2.924 10.770 1.00 91.62 196 VAL A CA 1
ATOM 1501 C C . VAL A 1 196 ? -9.981 -1.946 10.292 1.00 91.62 196 VAL A C 1
ATOM 1503 O O . VAL A 1 196 ? -10.103 -1.396 9.200 1.00 91.62 196 VAL A O 1
ATOM 1506 N N . ILE A 1 197 ? -8.883 -1.763 11.032 1.00 90.38 197 ILE A N 1
ATOM 1507 C CA . ILE A 1 197 ? -7.772 -0.886 10.614 1.00 90.38 197 ILE A CA 1
ATOM 1508 C C . ILE A 1 197 ? -7.198 -1.310 9.259 1.00 90.38 197 ILE A C 1
ATOM 1510 O O . ILE A 1 197 ? -6.928 -0.459 8.408 1.00 90.38 197 ILE A O 1
ATOM 1514 N N . MET A 1 198 ? -7.058 -2.617 9.033 1.00 88.00 198 MET A N 1
ATOM 1515 C CA . MET A 1 198 ? -6.613 -3.159 7.753 1.00 88.00 198 MET A CA 1
ATOM 1516 C C . MET A 1 198 ? -7.599 -2.859 6.622 1.00 88.00 198 MET A C 1
ATOM 1518 O O . MET A 1 198 ? -7.174 -2.454 5.538 1.00 88.00 198 MET A O 1
ATOM 1522 N N . ALA A 1 199 ? -8.907 -2.974 6.857 1.00 91.38 199 ALA A N 1
ATOM 1523 C CA . ALA A 1 199 ? -9.907 -2.593 5.864 1.00 91.38 199 ALA A CA 1
ATOM 1524 C C . ALA A 1 199 ? -9.797 -1.105 5.498 1.00 91.38 199 ALA A C 1
ATOM 1526 O O . ALA A 1 199 ? -9.732 -0.773 4.315 1.00 91.38 199 ALA A O 1
ATOM 1527 N N . TYR A 1 200 ? -9.677 -0.214 6.488 1.00 92.19 200 TYR A N 1
ATOM 1528 C CA . TYR A 1 200 ? -9.491 1.222 6.246 1.00 92.19 200 TYR A CA 1
ATOM 1529 C C . TYR A 1 200 ? -8.193 1.527 5.491 1.00 92.19 200 TYR A C 1
ATOM 1531 O O . TYR A 1 200 ? -8.204 2.347 4.576 1.00 92.19 200 TYR A O 1
ATOM 1539 N N . PHE A 1 201 ? -7.091 0.837 5.791 1.00 88.75 201 PHE A N 1
ATOM 1540 C CA . PHE A 1 201 ? -5.851 0.952 5.017 1.00 88.75 201 PHE A CA 1
ATOM 1541 C C . PHE A 1 201 ? -6.066 0.626 3.531 1.00 88.75 201 PHE A C 1
ATOM 1543 O O . PHE A 1 201 ? -5.615 1.366 2.653 1.00 88.75 201 PHE A O 1
ATOM 1550 N N . HIS A 1 202 ? -6.791 -0.454 3.229 1.00 87.00 202 HIS A N 1
ATOM 1551 C CA . HIS A 1 202 ? -7.098 -0.824 1.849 1.00 87.00 202 HIS A CA 1
ATOM 1552 C C . HIS A 1 202 ? -8.048 0.168 1.167 1.00 87.00 202 HIS A C 1
ATOM 1554 O O . HIS A 1 202 ? -7.817 0.498 0.005 1.00 87.00 202 HIS A O 1
ATOM 1560 N N . VAL A 1 203 ? -9.046 0.696 1.882 1.00 89.06 203 VAL A N 1
ATOM 1561 C CA . VAL A 1 203 ? -9.950 1.748 1.379 1.00 89.06 203 VAL A CA 1
ATOM 1562 C C . VAL A 1 203 ? -9.184 3.010 1.026 1.00 89.06 203 VAL A C 1
ATOM 1564 O O . VAL A 1 203 ? -9.378 3.553 -0.055 1.00 89.06 203 VAL A O 1
ATOM 1567 N N . ILE A 1 204 ? -8.282 3.453 1.902 1.00 87.69 204 ILE A N 1
ATOM 1568 C CA . ILE A 1 204 ? -7.435 4.621 1.658 1.00 87.69 204 ILE A CA 1
ATOM 1569 C C . ILE A 1 204 ? -6.652 4.428 0.365 1.00 87.69 204 ILE A C 1
ATOM 1571 O O . ILE A 1 204 ? -6.640 5.316 -0.474 1.00 87.69 204 ILE A O 1
ATOM 1575 N N . LEU A 1 205 ? -6.061 3.251 0.155 1.00 83.75 205 LEU A N 1
ATOM 1576 C CA . LEU A 1 205 ? -5.306 2.962 -1.064 1.00 83.75 205 LEU A CA 1
ATOM 1577 C C . LEU A 1 205 ? -6.184 2.939 -2.323 1.00 83.75 205 LEU A C 1
ATOM 1579 O O . LEU A 1 205 ? -5.739 3.409 -3.367 1.00 83.75 205 LEU A O 1
ATOM 1583 N N . VAL A 1 206 ? -7.427 2.458 -2.229 1.00 81.12 206 VAL A N 1
ATOM 1584 C CA . VAL A 1 206 ? -8.411 2.538 -3.325 1.00 81.12 206 VAL A CA 1
ATOM 1585 C C . VAL A 1 206 ? -8.823 3.993 -3.596 1.00 81.12 206 VAL A C 1
ATOM 1587 O O . VAL A 1 206 ? -8.852 4.423 -4.747 1.00 81.12 206 VAL A O 1
ATOM 1590 N N . ALA A 1 207 ? -9.074 4.788 -2.556 1.00 81.69 207 ALA A N 1
ATOM 1591 C CA . ALA A 1 207 ? -9.434 6.200 -2.684 1.00 81.69 207 ALA A CA 1
ATOM 1592 C C . ALA A 1 207 ? -8.279 7.041 -3.260 1.00 81.69 207 ALA A C 1
ATOM 1594 O O . ALA A 1 207 ? -8.481 7.907 -4.113 1.00 81.69 207 ALA A O 1
ATOM 1595 N N . THR A 1 208 ? -7.045 6.745 -2.854 1.00 78.00 208 THR A N 1
ATOM 1596 C CA . THR A 1 208 ? -5.831 7.343 -3.410 1.00 78.00 208 THR A CA 1
ATOM 1597 C C . THR A 1 208 ? -5.647 6.990 -4.880 1.00 78.00 208 THR A C 1
ATOM 1599 O O . THR A 1 208 ? -5.324 7.868 -5.678 1.00 78.00 208 THR A O 1
ATOM 1602 N N . ALA A 1 209 ? -5.878 5.729 -5.257 1.00 74.06 209 ALA A N 1
ATOM 1603 C CA . ALA A 1 209 ? -5.845 5.299 -6.651 1.00 74.06 209 ALA A CA 1
ATOM 1604 C C . ALA A 1 209 ? -6.845 6.073 -7.521 1.00 74.06 209 ALA A C 1
ATOM 1606 O O . ALA A 1 209 ? -6.513 6.436 -8.644 1.00 74.06 209 ALA A O 1
ATOM 1607 N N . ALA A 1 210 ? -8.037 6.371 -6.993 1.00 72.38 210 ALA A N 1
ATOM 1608 C CA . ALA A 1 210 ? -9.042 7.158 -7.703 1.00 72.38 210 ALA A CA 1
ATOM 1609 C C . ALA A 1 210 ? -8.612 8.620 -7.924 1.00 72.38 210 ALA A C 1
ATOM 1611 O O . ALA A 1 210 ? -8.896 9.182 -8.979 1.00 72.38 210 ALA A O 1
ATOM 1612 N N . LYS A 1 211 ? -7.904 9.242 -6.966 1.00 71.38 211 LYS A N 1
ATOM 1613 C CA . LYS A 1 211 ? -7.355 10.600 -7.147 1.00 71.38 211 LYS A CA 1
ATOM 1614 C C . LYS A 1 211 ? -6.120 10.647 -8.046 1.00 71.38 211 LYS A C 1
ATOM 1616 O O . LYS A 1 211 ? -5.915 11.656 -8.713 1.00 71.38 211 LYS A O 1
ATOM 1621 N N . PHE A 1 212 ? -5.316 9.584 -8.065 1.00 69.25 212 PHE A N 1
ATOM 1622 C CA . PHE A 1 212 ? -4.060 9.523 -8.818 1.00 69.25 212 PHE A CA 1
ATOM 1623 C C . PHE A 1 212 ? -3.975 8.260 -9.689 1.00 69.25 212 PHE A C 1
ATOM 1625 O O . PHE A 1 212 ? -3.113 7.402 -9.444 1.00 69.25 212 PHE A O 1
ATOM 1632 N N . PRO A 1 213 ? -4.838 8.129 -10.713 1.00 63.06 213 PRO A N 1
ATOM 1633 C CA . PRO A 1 213 ? -4.909 6.921 -11.538 1.00 63.06 213 PRO A CA 1
ATOM 1634 C C . PRO A 1 213 ? -3.593 6.623 -12.269 1.00 63.06 213 PRO A C 1
ATOM 1636 O O . PRO A 1 213 ? -3.262 5.460 -12.493 1.00 63.06 213 PRO A O 1
ATOM 1639 N N . GLU A 1 214 ? -2.810 7.663 -12.566 1.00 56.44 214 GLU A N 1
ATOM 1640 C CA . GLU A 1 214 ? -1.515 7.586 -13.256 1.00 56.44 214 GLU A CA 1
ATOM 1641 C C . GLU A 1 214 ? -0.372 7.049 -12.376 1.00 56.44 214 GLU A C 1
ATOM 1643 O O . GLU A 1 214 ? 0.729 6.793 -12.862 1.00 56.44 214 GLU A O 1
ATOM 1648 N N . THR A 1 215 ? -0.599 6.884 -11.069 1.00 62.34 215 THR A N 1
ATOM 1649 C CA . THR A 1 215 ? 0.429 6.403 -10.137 1.00 62.34 215 THR A CA 1
ATOM 1650 C C . THR A 1 215 ? 0.343 4.897 -9.931 1.00 62.34 215 THR A C 1
ATOM 1652 O O . THR A 1 215 ? -0.724 4.298 -10.018 1.00 62.34 215 THR A O 1
ATOM 1655 N N . ALA A 1 216 ? 1.454 4.285 -9.509 1.00 60.28 216 ALA A N 1
ATOM 1656 C CA . ALA A 1 216 ? 1.503 2.872 -9.127 1.00 60.28 216 ALA A CA 1
ATOM 1657 C C . ALA A 1 216 ? 0.566 2.501 -7.949 1.00 60.28 216 ALA A C 1
ATOM 1659 O O . ALA A 1 216 ? 0.449 1.331 -7.592 1.00 60.28 216 ALA A O 1
ATOM 1660 N N . THR A 1 217 ? -0.103 3.477 -7.326 1.00 59.31 217 THR A N 1
ATOM 1661 C CA . THR A 1 217 ? -1.116 3.244 -6.287 1.00 59.31 217 THR A CA 1
ATOM 1662 C C . THR A 1 217 ? -2.393 2.614 -6.844 1.00 59.31 217 THR A C 1
ATOM 1664 O O . THR A 1 217 ? -3.070 1.900 -6.105 1.00 59.31 217 THR A O 1
ATOM 1667 N N . SER A 1 218 ? -2.697 2.827 -8.133 1.00 62.28 218 SER A N 1
ATOM 1668 C CA . SER A 1 218 ? -3.833 2.189 -8.814 1.00 62.28 218 SER A CA 1
ATOM 1669 C C . SER A 1 218 ? -3.638 0.696 -9.050 1.00 62.28 218 SER A C 1
ATOM 1671 O O . SER A 1 218 ? -4.615 -0.047 -9.167 1.00 62.28 218 SER A O 1
ATOM 1673 N N . LEU A 1 219 ? -2.386 0.233 -9.018 1.00 68.12 219 LEU A N 1
ATOM 1674 C CA . LEU A 1 219 ? -2.067 -1.182 -9.099 1.00 68.12 219 LEU A CA 1
ATOM 1675 C C . LEU A 1 219 ? -2.699 -1.922 -7.918 1.00 68.12 219 LEU A C 1
ATOM 1677 O O . LEU A 1 219 ? -2.679 -1.461 -6.767 1.00 68.12 219 LEU A O 1
ATOM 1681 N N . PHE A 1 220 ? -3.224 -3.108 -8.211 1.00 76.12 220 PHE A N 1
ATOM 1682 C CA . PHE A 1 220 ? -3.859 -4.000 -7.246 1.00 76.12 220 PHE A CA 1
ATOM 1683 C C . PHE A 1 220 ? -5.180 -3.475 -6.670 1.00 76.12 220 PHE A C 1
ATOM 1685 O O . PHE A 1 220 ? -5.659 -4.039 -5.690 1.00 76.12 220 PHE A O 1
ATOM 1692 N N . ALA A 1 221 ? -5.791 -2.420 -7.222 1.00 77.44 221 ALA A N 1
ATOM 1693 C CA . ALA A 1 221 ? -7.035 -1.866 -6.680 1.00 77.44 221 ALA A CA 1
ATOM 1694 C C . ALA A 1 221 ? -8.160 -2.919 -6.583 1.00 77.44 221 ALA A C 1
ATOM 1696 O O . ALA A 1 221 ? -8.776 -3.044 -5.524 1.00 77.44 221 ALA A O 1
ATOM 1697 N N . VAL A 1 222 ? -8.322 -3.779 -7.598 1.00 77.62 222 VAL A N 1
ATOM 1698 C CA . VAL A 1 222 ? -9.221 -4.950 -7.537 1.00 77.62 222 VAL A CA 1
ATOM 1699 C C . VAL A 1 222 ? -8.871 -5.847 -6.346 1.00 77.62 222 VAL A C 1
ATOM 1701 O O . VAL A 1 222 ? -9.718 -6.099 -5.487 1.00 77.62 222 VAL A O 1
ATOM 1704 N N . LYS A 1 223 ? -7.602 -6.249 -6.212 1.00 81.19 223 LYS A N 1
ATOM 1705 C CA . LYS A 1 223 ? -7.143 -7.098 -5.103 1.00 81.19 223 LYS A CA 1
ATOM 1706 C C . LYS A 1 223 ? -7.388 -6.466 -3.731 1.00 81.19 223 LYS A C 1
ATOM 1708 O O . LYS A 1 223 ? -7.717 -7.164 -2.777 1.00 81.19 223 LYS A O 1
ATOM 1713 N N . ARG A 1 224 ? -7.264 -5.141 -3.612 1.00 84.31 224 ARG A N 1
ATOM 1714 C CA . ARG A 1 224 ? -7.569 -4.411 -2.371 1.00 84.31 224 ARG A CA 1
ATOM 1715 C C . ARG A 1 224 ? -9.047 -4.530 -2.011 1.00 84.31 224 ARG A C 1
ATOM 1717 O O . ARG A 1 224 ? -9.345 -4.774 -0.846 1.00 84.31 224 ARG A O 1
ATOM 1724 N N . THR A 1 225 ? -9.953 -4.429 -2.987 1.00 83.31 225 THR A N 1
ATOM 1725 C CA . THR A 1 225 ? -11.390 -4.640 -2.738 1.00 83.31 225 THR A CA 1
ATOM 1726 C C . THR A 1 225 ? -11.708 -6.070 -2.302 1.00 83.31 225 THR A C 1
ATOM 1728 O O . THR A 1 225 ? -12.501 -6.263 -1.384 1.00 83.31 225 THR A O 1
ATOM 1731 N N . GLU A 1 226 ? -11.032 -7.075 -2.867 1.00 83.12 226 GLU A N 1
ATOM 1732 C CA . GLU A 1 226 ? -11.164 -8.469 -2.421 1.00 83.12 226 GLU A CA 1
ATOM 1733 C C . GLU A 1 226 ? -10.699 -8.669 -0.976 1.00 83.12 226 GLU A C 1
ATOM 1735 O O . GLU A 1 226 ? -11.326 -9.414 -0.224 1.00 83.12 226 GLU A O 1
ATOM 1740 N N . ILE A 1 227 ? -9.618 -7.997 -0.564 1.00 85.88 227 ILE A N 1
ATOM 1741 C CA . ILE A 1 227 ? -9.143 -8.058 0.823 1.00 85.88 227 ILE A CA 1
ATOM 1742 C C . ILE A 1 227 ? -10.176 -7.443 1.774 1.00 85.88 227 ILE A C 1
ATOM 1744 O O . ILE A 1 227 ? -10.459 -8.043 2.808 1.00 85.88 227 ILE A O 1
ATOM 1748 N N . ILE A 1 228 ? -10.780 -6.303 1.420 1.00 88.38 228 ILE A N 1
ATOM 1749 C CA . ILE A 1 228 ? -11.840 -5.673 2.230 1.00 88.38 228 ILE A CA 1
ATOM 1750 C C . ILE A 1 228 ? -13.025 -6.634 2.404 1.00 88.38 228 ILE A C 1
ATOM 1752 O O . ILE A 1 228 ? -13.475 -6.848 3.527 1.00 88.38 228 ILE A O 1
ATOM 1756 N N . LEU A 1 229 ? -13.473 -7.277 1.321 1.00 86.06 229 LEU A N 1
ATOM 1757 C CA . LEU A 1 229 ? -14.543 -8.282 1.371 1.00 86.06 229 LEU A CA 1
ATOM 1758 C C . LEU A 1 229 ? -14.178 -9.482 2.241 1.00 86.06 229 LEU A C 1
ATOM 1760 O O . LEU A 1 229 ? -15.007 -10.002 2.983 1.00 86.06 229 LEU A O 1
ATOM 1764 N N . ARG A 1 230 ? -12.929 -9.944 2.156 1.00 86.62 230 ARG A N 1
ATOM 1765 C CA . ARG A 1 230 ? -12.453 -11.057 2.978 1.00 86.62 230 ARG A CA 1
ATOM 1766 C C . ARG A 1 230 ? -12.461 -10.704 4.461 1.00 86.62 230 ARG A C 1
ATOM 1768 O O . ARG A 1 230 ? -12.833 -11.548 5.268 1.00 86.62 230 ARG A O 1
ATOM 1775 N N . ILE A 1 231 ? -12.062 -9.480 4.802 1.00 89.06 231 ILE A N 1
ATOM 1776 C CA . ILE A 1 231 ? -12.106 -8.969 6.174 1.00 89.06 231 ILE A CA 1
ATOM 1777 C C . ILE A 1 231 ? -13.552 -8.923 6.681 1.00 89.06 231 ILE A C 1
ATOM 1779 O O . ILE A 1 231 ? -13.821 -9.406 7.779 1.00 89.06 231 ILE A O 1
ATOM 1783 N N . ASP A 1 232 ? -14.480 -8.401 5.876 1.00 88.56 232 ASP A N 1
ATOM 1784 C CA . ASP A 1 232 ? -15.904 -8.348 6.223 1.00 88.56 232 ASP A CA 1
ATOM 1785 C C . ASP A 1 232 ? -16.476 -9.753 6.484 1.00 88.56 232 ASP A C 1
ATOM 1787 O O . ASP A 1 232 ? -17.079 -10.006 7.529 1.00 88.56 232 ASP A O 1
ATOM 1791 N N . ASN A 1 233 ? -16.188 -10.710 5.600 1.00 85.75 233 ASN A N 1
ATOM 1792 C CA . ASN A 1 233 ? -16.584 -12.109 5.775 1.00 85.75 233 ASN A CA 1
ATOM 1793 C C . ASN A 1 233 ? -15.976 -12.750 7.035 1.00 85.75 233 ASN A C 1
ATOM 1795 O O . ASN A 1 233 ? -16.644 -13.537 7.708 1.00 85.75 233 ASN A O 1
ATOM 1799 N N . GLU A 1 234 ? -14.724 -12.428 7.377 1.00 86.06 234 GLU A N 1
ATOM 1800 C CA . GLU A 1 234 ? -14.093 -12.951 8.593 1.00 86.06 234 GLU A CA 1
ATOM 1801 C C . GLU A 1 234 ? -14.778 -12.407 9.855 1.00 86.06 234 GLU A C 1
ATOM 1803 O O . GLU A 1 234 ? -15.038 -13.178 10.778 1.00 86.06 234 GLU A O 1
ATOM 1808 N N . LEU A 1 235 ? -15.159 -11.125 9.885 1.00 85.75 235 LEU A N 1
ATOM 1809 C CA . LEU A 1 235 ? -15.921 -10.546 11.001 1.00 85.75 235 LEU A CA 1
ATOM 1810 C C . LEU A 1 235 ? -17.289 -11.227 11.173 1.00 85.75 235 LEU A C 1
ATOM 1812 O O . LEU A 1 235 ? -17.656 -11.595 12.291 1.00 85.75 235 LEU A O 1
ATOM 1816 N N . HIS A 1 236 ? -18.002 -11.505 10.079 1.00 85.19 236 HIS A N 1
ATOM 1817 C CA . HIS A 1 236 ? -19.251 -12.276 10.130 1.00 85.19 236 HIS A CA 1
ATOM 1818 C C . HIS A 1 236 ? -19.024 -13.726 10.602 1.00 85.19 236 HIS A C 1
ATOM 1820 O O . HIS A 1 236 ? -19.791 -14.248 11.414 1.00 85.19 236 HIS A O 1
ATOM 1826 N N . SER A 1 237 ? -17.941 -14.377 10.163 1.00 84.81 237 SER A N 1
ATOM 1827 C CA . SER A 1 237 ? -17.537 -15.713 10.634 1.00 84.81 237 SER A CA 1
ATOM 1828 C C . SER A 1 237 ? -17.264 -15.720 12.143 1.00 84.81 237 SER A C 1
ATOM 1830 O O . SER A 1 237 ? -17.702 -16.640 12.839 1.00 84.81 237 SER A O 1
ATOM 1832 N N . ILE A 1 238 ? -16.607 -14.686 12.679 1.00 83.31 238 ILE A N 1
ATOM 1833 C CA . ILE A 1 238 ? -16.401 -14.516 14.125 1.00 83.31 238 ILE A CA 1
ATOM 1834 C C . ILE A 1 238 ? -17.750 -14.372 14.847 1.00 83.31 238 ILE A C 1
ATOM 1836 O O . ILE A 1 238 ? -17.943 -15.018 15.878 1.00 83.31 238 ILE A O 1
ATOM 1840 N N . ASN A 1 239 ? -18.700 -13.616 14.287 1.00 80.31 239 ASN A N 1
ATOM 1841 C CA . ASN A 1 239 ? -20.030 -13.400 14.876 1.00 80.31 239 ASN A CA 1
ATOM 1842 C C . ASN A 1 239 ? -20.799 -14.710 15.064 1.00 80.31 239 ASN A C 1
ATOM 1844 O O . ASN A 1 239 ? -21.334 -14.973 16.134 1.00 80.31 239 ASN A O 1
ATOM 1848 N N . THR A 1 240 ? -20.765 -15.590 14.063 1.00 77.62 240 THR A N 1
ATOM 1849 C CA . THR A 1 240 ? -21.442 -16.899 14.144 1.00 77.62 240 THR A CA 1
ATOM 1850 C C . THR A 1 240 ? -20.820 -17.874 15.149 1.00 77.62 240 THR A C 1
ATOM 1852 O O . THR A 1 240 ? -21.476 -18.824 15.565 1.00 77.62 240 THR A O 1
ATOM 1855 N N . LYS A 1 241 ? -19.553 -17.670 15.531 1.00 76.44 241 LYS A N 1
ATOM 1856 C CA . LYS A 1 241 ? -18.781 -18.595 16.381 1.00 76.44 241 LYS A CA 1
ATOM 1857 C C . LYS A 1 241 ? -18.637 -18.124 17.827 1.00 76.44 241 LYS A C 1
ATOM 1859 O O . LYS A 1 241 ? -18.130 -18.878 18.656 1.00 76.44 241 LYS A O 1
ATOM 1864 N N . THR A 1 242 ? -19.013 -16.885 18.131 1.00 67.38 242 THR A N 1
ATOM 1865 C CA . THR A 1 242 ? -18.750 -16.276 19.438 1.00 67.38 242 THR A CA 1
ATOM 1866 C C . THR A 1 242 ? -19.966 -16.432 20.348 1.00 67.38 242 THR A C 1
ATOM 1868 O O . THR A 1 242 ? -21.011 -15.853 20.091 1.00 67.38 242 THR A O 1
ATOM 1871 N N . SER A 1 243 ? -19.810 -17.197 21.434 1.00 59.12 243 SER A N 1
ATOM 1872 C CA . SER A 1 243 ? -20.804 -17.326 22.517 1.00 59.12 243 SER A CA 1
ATOM 1873 C C . SER A 1 243 ? -20.492 -16.411 23.718 1.00 59.12 243 SER A C 1
ATOM 1875 O O . SER A 1 243 ? -21.113 -16.538 24.770 1.00 59.12 243 SER A O 1
ATOM 1877 N N . ASP A 1 244 ? -19.495 -15.530 23.579 1.00 60.91 244 ASP A N 1
ATOM 1878 C CA . ASP A 1 244 ? -18.918 -14.715 24.650 1.00 60.91 244 ASP A CA 1
ATOM 1879 C C . ASP A 1 244 ? -19.421 -13.261 24.579 1.00 60.91 244 ASP A C 1
ATOM 1881 O O . ASP A 1 244 ? -19.118 -12.523 23.635 1.00 60.91 244 ASP A O 1
ATOM 1885 N N . ALA A 1 245 ? -20.193 -12.848 25.587 1.00 55.47 245 ALA A N 1
ATOM 1886 C CA . ALA A 1 245 ? -20.869 -11.550 25.638 1.00 55.47 245 ALA A CA 1
ATOM 1887 C C . ALA A 1 245 ? -19.897 -10.351 25.619 1.00 55.47 245 ALA A C 1
ATOM 1889 O O . ALA A 1 245 ? -20.253 -9.282 25.122 1.00 55.47 245 ALA A O 1
ATOM 1890 N N . GLY A 1 246 ? -18.657 -10.522 26.099 1.00 57.22 246 GLY A N 1
ATOM 1891 C CA . GLY A 1 246 ? -17.652 -9.451 26.162 1.00 57.22 246 GLY A CA 1
ATOM 1892 C C . GLY A 1 246 ? -17.108 -9.008 24.799 1.00 57.22 246 GLY A C 1
ATOM 1893 O O . GLY A 1 246 ? -16.827 -7.829 24.613 1.00 57.22 246 GLY A O 1
ATOM 1894 N N . LYS A 1 247 ? -17.023 -9.922 23.822 1.00 64.06 247 LYS A N 1
ATOM 1895 C CA . LYS A 1 247 ? -16.614 -9.621 22.433 1.00 64.06 247 LYS A CA 1
ATOM 1896 C C . LYS A 1 247 ? -17.773 -9.167 21.550 1.00 64.06 247 LYS A C 1
ATOM 1898 O O . LYS A 1 247 ? -17.548 -8.662 20.453 1.00 64.06 247 LYS A O 1
ATOM 1903 N N . SER A 1 248 ? -19.008 -9.338 22.022 1.00 72.31 248 SER A N 1
ATOM 1904 C CA . SER A 1 248 ? -20.214 -9.060 21.242 1.00 72.31 248 SER A CA 1
ATOM 1905 C C . SER A 1 248 ? -20.330 -7.582 20.852 1.00 72.31 248 SER A C 1
ATOM 1907 O O . SER A 1 248 ? -20.645 -7.285 19.703 1.00 72.31 248 SER A O 1
ATOM 1909 N N . TRP A 1 249 ? -20.033 -6.650 21.768 1.00 82.25 249 TRP A N 1
ATOM 1910 C CA . TRP A 1 249 ? -20.158 -5.209 21.497 1.00 82.25 249 TRP A CA 1
ATOM 1911 C C . TRP A 1 249 ? -19.022 -4.667 20.615 1.00 82.25 249 TRP A C 1
ATOM 1913 O O . TRP A 1 249 ? -19.260 -3.817 19.757 1.00 82.25 249 TRP A O 1
ATOM 1923 N N . GLU A 1 250 ? -17.789 -5.160 20.795 1.00 85.38 250 GLU A N 1
ATOM 1924 C CA . GLU A 1 250 ? -16.648 -4.802 19.940 1.00 85.38 250 GLU A CA 1
ATOM 1925 C C . GLU A 1 250 ? -16.886 -5.274 18.511 1.00 85.38 250 GLU A C 1
ATOM 1927 O O . GLU A 1 250 ? -16.625 -4.543 17.558 1.00 85.38 250 GLU A O 1
ATOM 1932 N N . LEU A 1 251 ? -17.431 -6.483 18.367 1.00 86.38 251 LEU A N 1
ATOM 1933 C CA . LEU A 1 251 ? -17.743 -7.065 17.075 1.00 86.38 251 LEU A CA 1
ATOM 1934 C C . LEU A 1 251 ? -18.867 -6.307 16.374 1.00 86.38 251 LEU A C 1
ATOM 1936 O O . LEU A 1 251 ? -18.732 -5.983 15.196 1.00 86.38 251 LEU A O 1
ATOM 1940 N N . GLU A 1 252 ? -19.937 -5.963 17.091 1.00 88.56 252 GLU A N 1
ATOM 1941 C CA . GLU A 1 252 ? -21.024 -5.140 16.558 1.00 88.56 252 GLU A CA 1
ATOM 1942 C C . GLU A 1 252 ? -20.511 -3.774 16.079 1.00 88.56 252 GLU A C 1
ATOM 1944 O O . GLU A 1 252 ? -20.795 -3.360 14.951 1.00 88.56 252 GLU A O 1
ATOM 1949 N N . LYS A 1 253 ? -19.685 -3.097 16.890 1.00 90.06 253 LYS A N 1
ATOM 1950 C CA . LYS A 1 253 ? -19.054 -1.830 16.494 1.00 90.06 253 LYS A CA 1
ATOM 1951 C C . LYS A 1 253 ? -18.116 -2.001 15.300 1.00 90.06 253 LYS A C 1
ATOM 1953 O O . LYS A 1 253 ? -18.173 -1.188 14.378 1.00 90.06 253 LYS A O 1
ATOM 1958 N N . GLY A 1 254 ? -17.285 -3.040 15.289 1.00 90.12 254 GLY A N 1
ATOM 1959 C CA . GLY A 1 254 ? -16.367 -3.338 14.192 1.00 90.12 254 GLY A CA 1
ATOM 1960 C C . GLY A 1 254 ? -17.105 -3.572 12.873 1.00 90.12 254 GLY A C 1
ATOM 1961 O O . GLY A 1 254 ? -16.787 -2.939 11.868 1.00 90.12 254 GLY A O 1
ATOM 1962 N N . MET A 1 255 ? -18.164 -4.387 12.891 1.00 89.06 255 MET A N 1
ATOM 1963 C CA . MET A 1 255 ? -19.046 -4.601 11.736 1.00 89.06 255 MET A CA 1
ATOM 1964 C C . MET A 1 255 ? -19.749 -3.304 11.305 1.00 89.06 255 MET A C 1
ATOM 1966 O O . MET A 1 255 ? -19.815 -2.995 10.115 1.00 89.06 255 MET A O 1
ATOM 1970 N N . ALA A 1 256 ? -20.217 -2.479 12.247 1.00 90.44 256 ALA A N 1
ATOM 1971 C CA . ALA A 1 256 ? -20.792 -1.175 11.918 1.00 90.44 256 ALA A CA 1
ATOM 1972 C C . ALA A 1 256 ? -19.771 -0.244 11.233 1.00 90.44 256 ALA A C 1
ATOM 1974 O O . ALA A 1 256 ? -20.133 0.497 10.316 1.00 90.44 256 ALA A O 1
ATOM 1975 N N . MET A 1 257 ? -18.496 -0.303 11.631 1.00 92.44 257 MET A N 1
ATOM 1976 C CA . MET A 1 257 ? -17.409 0.460 11.009 1.00 92.44 257 MET A CA 1
ATOM 1977 C C . MET A 1 257 ? -16.984 -0.067 9.635 1.00 92.44 257 MET A C 1
ATOM 1979 O O . MET A 1 257 ? -16.403 0.705 8.869 1.00 92.44 257 MET A O 1
ATOM 1983 N N . MET A 1 258 ? -17.312 -1.315 9.287 1.00 93.06 258 MET A N 1
ATOM 1984 C CA . MET A 1 258 ? -17.071 -1.893 7.957 1.00 93.06 258 MET A CA 1
ATOM 1985 C C . MET A 1 258 ? -18.038 -1.401 6.875 1.00 93.06 258 MET A C 1
ATOM 1987 O O . MET A 1 258 ? -17.738 -1.534 5.689 1.00 93.06 258 MET A O 1
ATOM 1991 N N . ARG A 1 259 ? -19.150 -0.749 7.245 1.00 90.31 259 ARG A N 1
ATOM 1992 C CA . ARG A 1 259 ? -20.130 -0.210 6.282 1.00 90.31 259 ARG A CA 1
ATOM 1993 C C . ARG A 1 259 ? -19.501 0.740 5.260 1.00 90.31 259 ARG A C 1
ATOM 1995 O O . ARG A 1 259 ? -19.801 0.640 4.074 1.00 90.31 259 ARG A O 1
ATOM 2002 N N . LEU A 1 260 ? -18.619 1.640 5.705 1.00 89.75 260 LEU A N 1
ATOM 2003 C CA . LEU A 1 260 ? -17.944 2.579 4.806 1.00 89.75 260 LEU A CA 1
ATOM 2004 C C . LEU A 1 260 ? -16.941 1.865 3.877 1.00 89.75 260 LEU A C 1
ATOM 2006 O O . LEU A 1 260 ? -17.045 2.057 2.667 1.00 89.75 260 LEU A O 1
ATOM 2010 N N . PRO A 1 261 ? -16.021 1.008 4.370 1.00 91.31 261 PRO A N 1
ATOM 2011 C CA . PRO A 1 261 ? -15.197 0.175 3.499 1.00 91.31 261 PRO A CA 1
ATOM 2012 C C . PRO A 1 261 ? -15.971 -0.617 2.444 1.00 91.31 261 PRO A C 1
ATOM 2014 O O . PRO A 1 261 ? -15.573 -0.638 1.280 1.00 91.31 261 PRO A O 1
ATOM 2017 N N . MET A 1 262 ? -17.099 -1.217 2.822 1.00 88.94 262 MET A N 1
ATOM 2018 C CA . MET A 1 262 ? -17.949 -1.972 1.902 1.00 88.94 262 MET A CA 1
ATOM 2019 C C . MET A 1 262 ? -18.597 -1.083 0.837 1.00 88.94 262 MET A C 1
ATOM 2021 O O . MET A 1 262 ? -18.693 -1.485 -0.322 1.00 88.94 262 MET A O 1
ATOM 2025 N N . LEU A 1 263 ? -18.965 0.151 1.184 1.00 87.88 263 LEU A N 1
ATOM 2026 C CA . LEU A 1 263 ? -19.479 1.121 0.220 1.00 87.88 263 LEU A CA 1
ATOM 2027 C C . LEU A 1 263 ? -18.429 1.484 -0.849 1.00 87.88 263 LEU A C 1
ATOM 2029 O O . LEU A 1 263 ? -18.764 1.537 -2.030 1.00 87.88 263 LEU A O 1
ATOM 2033 N N . TYR A 1 264 ? -17.152 1.632 -0.471 1.00 84.69 264 TYR A N 1
ATOM 2034 C CA . TYR A 1 264 ? -16.050 1.820 -1.430 1.00 84.69 264 TYR A CA 1
ATOM 2035 C C . TYR A 1 264 ? -15.838 0.605 -2.344 1.00 84.69 264 TYR A C 1
ATOM 2037 O O . TYR A 1 264 ? -15.490 0.771 -3.511 1.00 84.69 264 TYR A O 1
ATOM 2045 N N . VAL A 1 265 ? -16.050 -0.619 -1.845 1.00 82.50 265 VAL A N 1
ATOM 2046 C CA . VAL A 1 265 ? -15.991 -1.832 -2.679 1.00 82.50 265 VAL A CA 1
ATOM 2047 C C . VAL A 1 265 ? -17.097 -1.827 -3.732 1.00 82.50 265 VAL A C 1
ATOM 2049 O O . VAL A 1 265 ? -16.824 -2.108 -4.900 1.00 82.50 265 VAL A O 1
ATOM 2052 N N . VAL A 1 266 ? -18.332 -1.517 -3.328 1.00 82.50 266 VAL A N 1
ATOM 2053 C CA . VAL A 1 266 ? -19.485 -1.452 -4.238 1.00 82.50 266 VAL A CA 1
ATOM 2054 C C . VAL A 1 266 ? -19.269 -0.374 -5.296 1.00 82.50 266 VAL A C 1
ATOM 2056 O O . VAL A 1 266 ? -19.397 -0.664 -6.483 1.00 82.50 266 VAL A O 1
ATOM 2059 N N . ASP A 1 267 ? -18.873 0.831 -4.883 1.00 80.25 267 ASP A N 1
ATOM 2060 C CA . ASP A 1 267 ? -18.591 1.948 -5.789 1.00 80.25 267 ASP A CA 1
ATOM 2061 C C . ASP A 1 267 ? -17.473 1.611 -6.787 1.00 80.25 267 ASP A C 1
ATOM 2063 O O . ASP A 1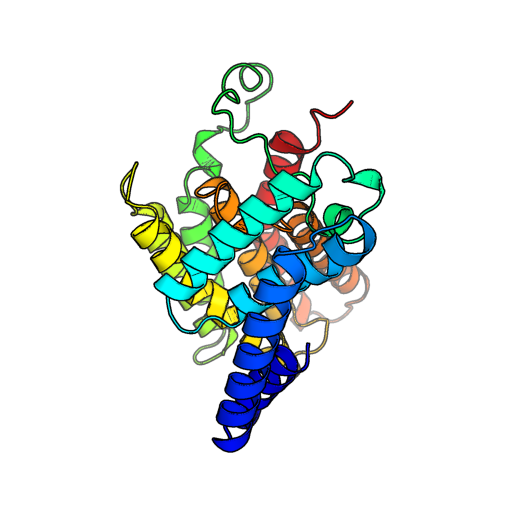 267 ? -17.644 1.778 -7.994 1.00 80.25 267 ASP A O 1
ATOM 2067 N N . TYR A 1 268 ? -16.360 1.040 -6.313 1.00 76.12 268 TYR A N 1
ATOM 2068 C CA . TYR A 1 268 ? -15.261 0.634 -7.187 1.00 76.12 268 TYR A CA 1
ATOM 2069 C C . TYR A 1 268 ? -15.701 -0.425 -8.210 1.00 76.12 268 TYR A C 1
ATOM 2071 O O . TYR A 1 268 ? -15.413 -0.299 -9.400 1.00 76.12 268 TYR A O 1
ATOM 2079 N N . ARG A 1 269 ? -16.436 -1.457 -7.776 1.00 73.31 269 ARG A N 1
ATOM 2080 C CA . ARG A 1 269 ? -16.955 -2.497 -8.680 1.00 73.31 269 ARG A CA 1
ATOM 2081 C C . ARG A 1 269 ? -17.930 -1.928 -9.702 1.00 73.31 269 ARG A C 1
ATOM 2083 O O . ARG A 1 269 ? -17.847 -2.284 -10.874 1.00 73.31 269 ARG A O 1
ATOM 2090 N N . PHE A 1 270 ? -18.808 -1.026 -9.279 1.00 69.50 270 PHE A N 1
ATOM 2091 C CA . PHE A 1 270 ? -19.748 -0.361 -10.171 1.00 69.50 270 PHE A CA 1
ATOM 2092 C C . PHE A 1 270 ? -19.021 0.461 -11.246 1.00 69.50 270 PHE A C 1
ATOM 2094 O O . PHE A 1 270 ? -19.307 0.310 -12.430 1.00 69.50 270 PHE A O 1
ATOM 2101 N N . ARG A 1 271 ? -18.022 1.267 -10.859 1.00 67.25 271 ARG A N 1
ATOM 2102 C CA . ARG A 1 271 ? -17.263 2.119 -11.793 1.00 67.25 271 ARG A CA 1
ATOM 2103 C C . ARG A 1 271 ? -16.351 1.341 -12.746 1.00 67.25 271 ARG A C 1
ATOM 2105 O O . ARG A 1 271 ? -16.157 1.789 -13.872 1.00 67.25 271 ARG A O 1
ATOM 2112 N N . TYR A 1 272 ? -15.756 0.229 -12.302 1.00 63.03 272 TYR A N 1
ATOM 2113 C CA . TYR A 1 272 ? -14.627 -0.397 -13.012 1.00 63.03 272 TYR A CA 1
ATOM 2114 C C . TYR A 1 272 ? -14.809 -1.877 -13.383 1.00 63.03 272 TYR A C 1
ATOM 2116 O O . TYR A 1 272 ? -14.028 -2.384 -14.188 1.00 63.03 272 TYR A O 1
ATOM 2124 N N . CYS A 1 273 ? -15.800 -2.584 -12.832 1.00 59.16 273 CYS A N 1
ATOM 2125 C CA . CYS A 1 273 ? -16.034 -4.005 -13.127 1.00 59.16 273 CYS A CA 1
ATOM 2126 C C . CYS A 1 273 ? -17.306 -4.256 -13.949 1.00 59.16 273 CYS A C 1
ATOM 2128 O O . CYS A 1 273 ? -17.299 -5.164 -14.771 1.00 59.16 273 CYS A O 1
ATOM 2130 N N . VAL A 1 274 ? -18.366 -3.459 -13.773 1.00 46.41 274 VAL A N 1
ATOM 2131 C CA . VAL A 1 274 ? -19.665 -3.673 -14.454 1.00 46.41 274 VAL A CA 1
ATOM 2132 C C . VAL A 1 274 ? -19.648 -3.252 -15.937 1.00 46.41 274 VAL A C 1
ATOM 2134 O O . VAL A 1 274 ? -20.521 -3.638 -16.698 1.00 46.41 274 VAL A O 1
ATOM 2137 N N . LEU A 1 275 ? -18.617 -2.544 -16.408 1.00 39.22 275 LEU A N 1
ATOM 2138 C CA . LEU A 1 275 ? -18.472 -2.150 -17.822 1.00 39.22 275 LEU A CA 1
ATOM 2139 C C . LEU A 1 275 ? -17.773 -3.210 -18.702 1.00 39.22 275 LEU A C 1
ATOM 2141 O O . LEU A 1 275 ? -17.192 -2.865 -19.731 1.00 39.22 275 LEU A O 1
ATOM 2145 N N . LYS A 1 276 ? -17.763 -4.482 -18.284 1.00 36.28 276 LYS A N 1
ATOM 2146 C CA . LYS A 1 276 ? -17.125 -5.593 -19.018 1.00 36.28 276 LYS A CA 1
ATOM 2147 C C . LYS A 1 276 ? -18.082 -6.695 -19.488 1.00 36.28 276 LYS A C 1
ATOM 2149 O O . LYS A 1 276 ? -17.590 -7.698 -20.001 1.00 36.28 276 LYS A O 1
ATOM 2154 N N . GLU A 1 277 ? -19.391 -6.511 -19.345 1.00 30.31 277 GLU A N 1
ATOM 2155 C CA . GLU A 1 277 ? -20.401 -7.412 -19.924 1.00 30.31 277 GLU A CA 1
ATOM 2156 C C . GLU A 1 277 ? -21.060 -6.792 -21.157 1.00 30.31 277 GLU A C 1
ATOM 2158 O O . GLU A 1 277 ? -21.480 -5.614 -21.075 1.00 30.31 277 GLU A O 1
#